Protein AF-X0WQK5-F1 (afdb_monomer_lite)

Organism: NCBI:txid412755

pLDDT: mean 77.38, std 14.04, range [44.78, 95.31]

Secondary structure (DSSP, 8-state):
-TTTSTTSGGG-S-HHHHHHHHHH-TT-PPPPHHHHSTT--HHHHHHHHHHT-SSGGGS-SSHHHHHHHH--S-----HHHHHHHHHHHHHHHHHHHHHHHHHHHHHHHHHHHHHHHHHHHHHTT-----PPPPEEEEEEEETTTTEEEEE-TTT--EEEEE--TT-EEEETTEEE-GGG--TT-EEEEEEEE-TTT--EEEEEEEE------------PPPSSTT--EEEEE---TTS---EEEEE--TT---EETTEE--

Radius of gyration: 52.14 Å; chains: 1; bounding box: 100×57×131 Å

Foldseek 3Di:
DCVQFPPLPVPDDDNVVSVVVLLVDLPRAGPQQPVVDPPDDPLVSVLVSQCRRPDPVSHDPDPVVSVVSNDPDDDPPDVVVVVVVVVVVVVVVVVVVVVVVVVVVVVVVVVVVVVVVVVVVVVVPPPPDPDPFDWAFWADADQVQQWTWGAHPPDRDIDIDRADPPAFEAEVNHTDDSVVDDGGWTWTWDWDQDPVVRDTHIYIYTYDDDDFAADADDQDADPDPFWRKGWGFTDDPDDDTDTDTDTDGPPDQDDDVNDTDD

Sequence (262 aa):
FESLFPGLATFGRDKQIAWMMWQAAADRNLPEMGKFLKGVPDDLAHLIQKLVVKDQPSRYQSAQQALRDLTVGPPLVDPTAEEEEAEAAAARAAATRKRRRLRLVALSAMAFSVILCMAMFFVSRSGKEPSPLPRGVIRKVYPDERKLVVASSRNDRVWEVSLGRHDRFLVNGKSAALCDLQPDDQVVVTRVRDEELGLSIREIRVTRPEIYQGRIKTISRPLQPGRAQSVLTIQKTDQQGRELTVSVPQTARILFNGRRHF

Structure (mmCIF, N/CA/C/O backbone):
data_AF-X0WQK5-F1
#
_entry.id   AF-X0WQK5-F1
#
loop_
_atom_site.group_PDB
_atom_site.id
_atom_site.type_symbol
_atom_site.label_atom_id
_atom_site.label_alt_id
_atom_site.label_comp_id
_atom_site.label_asym_id
_atom_site.label_entity_id
_atom_site.label_seq_id
_atom_site.pdbx_PDB_ins_code
_atom_site.Cartn_x
_atom_site.Cartn_y
_atom_site.Cartn_z
_atom_site.occupancy
_atom_site.B_iso_or_equiv
_atom_site.auth_seq_id
_atom_site.auth_comp_id
_atom_site.auth_asym_id
_atom_site.auth_atom_id
_atom_site.pdbx_PDB_model_num
ATOM 1 N N . PHE A 1 1 ? 58.389 32.360 -58.204 1.00 67.06 1 PHE A N 1
ATOM 2 C CA . PHE A 1 1 ? 57.908 31.641 -57.005 1.00 67.06 1 PHE A CA 1
ATOM 3 C C . PHE A 1 1 ? 57.014 32.551 -56.175 1.00 67.06 1 PHE A C 1
ATOM 5 O O . PHE A 1 1 ? 55.825 32.290 -56.123 1.00 67.06 1 PHE A O 1
ATOM 12 N N . GLU A 1 2 ? 57.513 33.671 -55.647 1.00 68.75 2 GLU A N 1
ATOM 13 C CA . GLU A 1 2 ? 56.685 34.643 -54.901 1.00 68.75 2 GLU A CA 1
ATOM 14 C C . GLU A 1 2 ? 55.533 35.243 -55.731 1.00 68.75 2 GLU A C 1
ATOM 16 O O . GLU A 1 2 ? 54.450 35.467 -55.205 1.00 68.75 2 GLU A O 1
ATOM 21 N N . SER A 1 3 ? 55.717 35.396 -57.048 1.00 71.69 3 SER A N 1
ATOM 22 C CA . SER A 1 3 ? 54.660 35.812 -57.985 1.00 71.69 3 SER A CA 1
ATOM 23 C C . SER A 1 3 ? 53.530 34.792 -58.172 1.00 71.69 3 SER A C 1
ATOM 25 O O . SER A 1 3 ? 52.431 35.166 -58.564 1.00 71.69 3 SER A O 1
ATOM 27 N N . LEU A 1 4 ? 53.796 33.509 -57.916 1.00 70.81 4 LEU A N 1
ATOM 28 C CA . LEU A 1 4 ? 52.827 32.418 -58.065 1.00 70.81 4 LEU A CA 1
ATOM 29 C C . LEU A 1 4 ? 52.111 32.111 -56.744 1.00 70.81 4 LEU A C 1
ATOM 31 O O . LEU A 1 4 ? 51.024 31.550 -56.752 1.00 70.81 4 LEU A O 1
ATOM 35 N N . PHE A 1 5 ? 52.702 32.496 -55.612 1.00 75.44 5 PHE A N 1
ATOM 36 C CA . PHE A 1 5 ? 52.182 32.223 -54.275 1.00 75.44 5 PHE A CA 1
ATOM 37 C C . PHE A 1 5 ? 52.075 33.535 -53.486 1.00 75.44 5 PHE A C 1
ATOM 39 O O . PHE A 1 5 ? 52.911 33.821 -52.622 1.00 75.44 5 PHE A O 1
ATOM 46 N N . PRO A 1 6 ? 51.063 34.371 -53.789 1.00 72.69 6 PRO A N 1
ATOM 47 C CA . PRO A 1 6 ? 50.912 35.669 -53.150 1.00 72.69 6 PRO A CA 1
ATOM 48 C C . PRO A 1 6 ? 50.646 35.503 -51.651 1.00 72.69 6 PRO A C 1
ATOM 50 O O . PRO A 1 6 ? 49.830 34.676 -51.227 1.00 72.69 6 PRO A O 1
ATOM 53 N N . GLY A 1 7 ? 51.334 36.313 -50.845 1.00 71.00 7 GLY A N 1
ATOM 54 C CA . GLY A 1 7 ? 51.257 36.270 -49.383 1.00 71.00 7 GLY A CA 1
ATOM 55 C C . GLY A 1 7 ? 52.190 35.253 -48.717 1.00 71.00 7 GLY A C 1
ATOM 56 O O . GLY A 1 7 ? 52.150 35.112 -47.503 1.00 71.00 7 GLY A O 1
ATOM 57 N N . LEU A 1 8 ? 53.038 34.547 -49.474 1.00 74.44 8 LEU A N 1
ATOM 58 C CA . LEU A 1 8 ? 54.014 33.618 -48.893 1.00 74.44 8 LEU A CA 1
ATOM 59 C C . LEU A 1 8 ? 55.159 34.353 -48.168 1.00 74.44 8 LEU A C 1
ATOM 61 O O . LEU A 1 8 ? 55.603 33.915 -47.112 1.00 74.44 8 LEU A O 1
ATOM 65 N N . ALA A 1 9 ? 55.594 35.501 -48.698 1.00 70.81 9 ALA A N 1
ATOM 66 C CA . ALA A 1 9 ? 56.656 36.329 -48.113 1.00 70.81 9 ALA A CA 1
ATOM 67 C C . ALA A 1 9 ? 56.248 37.024 -46.797 1.00 70.81 9 ALA A C 1
ATOM 69 O O . ALA A 1 9 ? 57.102 37.530 -46.072 1.00 70.81 9 ALA A O 1
ATOM 70 N N . THR A 1 10 ? 54.953 37.044 -46.468 1.00 69.38 10 THR A N 1
ATOM 71 C CA . THR A 1 10 ? 54.421 37.688 -45.259 1.00 69.38 10 THR A CA 1
ATOM 72 C C . THR A 1 10 ? 54.580 36.831 -43.997 1.00 69.38 10 THR A C 1
ATOM 74 O O . THR A 1 10 ? 54.454 37.359 -42.897 1.00 69.38 10 THR A O 1
ATOM 77 N N . PHE A 1 11 ? 54.901 35.537 -44.125 1.00 66.38 11 PHE A N 1
ATOM 78 C CA . PHE A 1 11 ? 54.994 34.584 -43.005 1.00 66.38 11 PHE A CA 1
ATOM 79 C C . PHE A 1 11 ? 56.399 34.465 -42.372 1.00 66.38 11 PHE A C 1
ATOM 81 O O . PHE A 1 11 ? 56.741 33.448 -41.773 1.00 66.38 11 PHE A O 1
ATOM 88 N N . GLY A 1 12 ? 57.207 35.527 -42.434 1.00 64.38 12 GLY A N 1
ATOM 89 C CA . GLY A 1 12 ? 58.504 35.599 -41.753 1.00 64.38 12 GLY A CA 1
ATOM 90 C C . GLY A 1 12 ? 59.671 34.967 -42.525 1.00 64.38 12 GLY A C 1
ATOM 91 O O . GLY A 1 12 ? 59.569 34.628 -43.700 1.00 64.38 12 GLY A O 1
ATOM 92 N N . ARG A 1 13 ? 60.836 34.869 -41.866 1.00 70.81 13 ARG A N 1
ATOM 93 C CA . ARG A 1 13 ? 62.130 34.530 -42.500 1.00 70.81 13 ARG A CA 1
ATOM 94 C C . ARG A 1 13 ? 62.282 33.037 -42.843 1.00 70.81 13 ARG A C 1
ATOM 96 O O . ARG A 1 13 ? 63.151 32.693 -43.643 1.00 70.81 13 ARG A O 1
ATOM 103 N N . ASP A 1 14 ? 61.453 32.171 -42.256 1.00 81.88 14 ASP A N 1
ATOM 104 C CA . ASP A 1 14 ? 61.485 30.720 -42.465 1.00 81.88 14 ASP A CA 1
ATOM 105 C C . ASP A 1 14 ? 60.527 30.289 -43.589 1.00 81.88 14 ASP A C 1
ATOM 107 O O . ASP A 1 14 ? 59.301 30.262 -43.445 1.00 81.88 14 ASP A O 1
ATOM 111 N N . LYS A 1 15 ? 61.119 29.918 -44.727 1.00 79.44 15 LYS A N 1
ATOM 112 C CA . LYS A 1 15 ? 60.399 29.516 -45.941 1.00 79.44 15 LYS A CA 1
ATOM 113 C C . LYS A 1 15 ? 59.621 28.210 -45.771 1.00 79.44 15 LYS A C 1
ATOM 115 O O . LYS A 1 15 ? 58.618 28.025 -46.459 1.00 79.44 15 LYS A O 1
ATOM 120 N N . GLN A 1 16 ? 60.063 27.307 -44.894 1.00 81.25 16 GLN A N 1
ATOM 121 C CA . GLN A 1 16 ? 59.391 26.021 -44.691 1.00 81.25 16 GLN A CA 1
ATOM 122 C C . GLN A 1 16 ? 58.094 26.208 -43.904 1.00 81.25 16 GLN A C 1
ATOM 124 O O . GLN A 1 16 ? 57.050 25.688 -44.299 1.00 81.25 16 GLN A O 1
ATOM 129 N N . ILE A 1 17 ? 58.137 27.014 -42.841 1.00 79.62 17 ILE A N 1
ATOM 130 C CA . ILE A 1 17 ? 56.951 27.345 -42.041 1.00 79.62 17 ILE A CA 1
ATOM 131 C C . ILE A 1 17 ? 55.943 28.132 -42.884 1.00 79.62 17 ILE A C 1
ATOM 133 O O . ILE A 1 17 ? 54.763 27.782 -42.909 1.00 79.62 17 ILE A O 1
ATOM 137 N N . ALA A 1 18 ? 56.411 29.120 -43.653 1.00 82.56 18 ALA A N 1
ATOM 138 C CA . ALA A 1 18 ? 55.569 29.878 -44.576 1.00 82.56 18 ALA A CA 1
ATOM 139 C C . ALA A 1 18 ? 54.840 28.972 -45.585 1.00 82.56 18 ALA A C 1
ATOM 141 O O . ALA A 1 18 ? 53.644 29.140 -45.827 1.00 82.56 18 ALA A O 1
ATOM 142 N N . TRP A 1 19 ? 55.538 27.974 -46.138 1.00 82.81 19 TRP A N 1
ATOM 143 C CA . TRP A 1 19 ? 54.951 27.006 -47.065 1.00 82.81 19 TRP A CA 1
ATOM 144 C C . TRP A 1 19 ? 53.874 26.135 -46.411 1.00 82.81 19 TRP A C 1
ATOM 146 O O . TRP A 1 19 ? 52.793 25.970 -46.979 1.00 82.81 19 TRP A O 1
ATOM 156 N N . MET A 1 20 ? 54.124 25.626 -45.200 1.00 83.38 20 MET A N 1
ATOM 157 C CA . MET A 1 20 ? 53.126 24.849 -44.455 1.00 83.38 20 MET A CA 1
ATOM 158 C C . MET A 1 20 ? 51.878 25.680 -44.138 1.00 83.38 20 MET A C 1
ATOM 160 O O . MET A 1 20 ? 50.758 25.215 -44.346 1.00 83.38 20 MET A O 1
ATOM 164 N N . MET A 1 21 ? 52.058 26.926 -43.692 1.00 82.19 21 MET A N 1
ATOM 165 C CA . MET A 1 21 ? 50.945 27.827 -43.377 1.00 82.19 21 MET A CA 1
ATOM 166 C C . MET A 1 21 ? 50.113 28.170 -44.615 1.00 82.19 21 MET A C 1
ATOM 168 O O . MET A 1 21 ? 48.884 28.157 -44.560 1.00 82.19 21 MET A O 1
ATOM 172 N N . TRP A 1 22 ? 50.765 28.411 -45.753 1.00 84.88 22 TRP A N 1
ATOM 173 C CA . TRP A 1 22 ? 50.078 28.686 -47.014 1.00 84.88 22 TRP A CA 1
ATOM 174 C C . TRP A 1 22 ? 49.259 27.479 -47.505 1.00 84.88 22 TRP A C 1
ATOM 176 O O . TRP A 1 22 ? 48.134 27.633 -47.986 1.00 84.88 22 TRP A O 1
ATOM 186 N N . GLN A 1 23 ? 49.772 26.255 -47.332 1.00 82.31 23 GLN A N 1
ATOM 187 C CA . GLN A 1 23 ? 49.031 25.027 -47.646 1.00 82.31 23 GLN A CA 1
ATOM 188 C C . GLN A 1 23 ? 47.858 24.780 -46.684 1.00 82.31 23 GLN A C 1
ATOM 190 O O . GLN A 1 23 ? 46.813 24.298 -47.119 1.00 82.31 23 GLN A O 1
ATOM 195 N N . ALA A 1 24 ? 47.969 25.178 -45.416 1.00 81.25 24 ALA A N 1
ATOM 196 C CA . ALA A 1 24 ? 46.893 25.035 -44.433 1.00 81.25 24 ALA A CA 1
ATOM 197 C C . ALA A 1 24 ? 45.741 26.044 -44.615 1.00 81.25 24 ALA A C 1
ATOM 199 O O . ALA A 1 24 ? 44.604 25.754 -44.247 1.00 81.25 24 ALA A O 1
ATOM 200 N N . ALA A 1 25 ? 46.008 27.218 -45.190 1.00 83.38 25 ALA A N 1
ATOM 201 C CA . ALA A 1 25 ? 45.010 28.273 -45.350 1.00 83.38 25 ALA A CA 1
ATOM 202 C C . ALA A 1 25 ? 43.914 27.897 -46.373 1.00 83.38 25 ALA A C 1
ATOM 204 O O . ALA A 1 25 ? 44.212 27.575 -47.527 1.00 83.38 25 ALA A O 1
ATOM 205 N N . ALA A 1 26 ? 42.643 27.937 -45.960 1.00 77.81 26 ALA A N 1
ATOM 206 C CA . ALA A 1 26 ? 41.501 27.500 -46.775 1.00 77.81 26 ALA A CA 1
ATOM 207 C C . ALA A 1 26 ? 41.179 28.443 -47.952 1.00 77.81 26 ALA A C 1
ATOM 209 O O . ALA A 1 26 ? 40.639 28.008 -48.963 1.00 77.81 26 ALA A O 1
ATOM 210 N N . ASP A 1 27 ? 41.540 29.722 -47.834 1.00 78.62 27 ASP A N 1
ATOM 211 C CA . ASP A 1 27 ? 41.367 30.770 -48.848 1.00 78.62 27 ASP A CA 1
ATOM 212 C C . ASP A 1 27 ? 42.457 30.745 -49.934 1.00 78.62 27 ASP A C 1
ATOM 214 O O . ASP A 1 27 ? 42.328 31.396 -50.972 1.00 78.62 27 ASP A O 1
ATOM 218 N N . ARG A 1 28 ? 43.549 30.002 -49.711 1.00 81.00 28 ARG A N 1
ATOM 219 C CA . ARG A 1 28 ? 44.701 29.957 -50.617 1.00 81.00 28 ARG A CA 1
ATOM 220 C C . ARG A 1 28 ? 44.606 28.761 -51.548 1.00 81.00 28 ARG A C 1
ATOM 222 O O . ARG A 1 28 ? 44.842 27.628 -51.137 1.00 81.00 28 ARG A O 1
ATOM 229 N N . ASN A 1 29 ? 44.306 29.027 -52.814 1.00 81.19 29 ASN A N 1
ATOM 230 C CA . ASN A 1 29 ? 44.277 28.023 -53.872 1.00 81.19 29 ASN A CA 1
ATOM 231 C C . ASN A 1 29 ? 45.553 28.063 -54.713 1.00 81.19 29 ASN A C 1
ATOM 233 O O . ASN A 1 29 ? 46.213 29.098 -54.824 1.00 81.19 29 ASN A O 1
ATOM 237 N N . LEU A 1 30 ? 45.892 26.920 -55.314 1.00 82.19 30 LEU A N 1
ATOM 238 C CA . LEU A 1 30 ? 46.948 26.864 -56.320 1.00 82.19 30 LEU A CA 1
ATOM 239 C C . LEU A 1 30 ? 46.561 27.729 -57.530 1.00 82.19 30 LEU A C 1
ATOM 241 O O . LEU A 1 30 ? 45.379 27.761 -57.888 1.00 82.19 30 LEU A O 1
ATOM 245 N N . PRO A 1 31 ? 47.533 28.400 -58.173 1.00 80.56 31 PRO A N 1
ATOM 246 C CA . PRO A 1 31 ? 47.313 29.053 -59.458 1.00 80.56 31 PRO A CA 1
ATOM 247 C C . PRO A 1 31 ? 46.749 28.074 -60.485 1.00 80.56 31 PRO A C 1
ATOM 249 O O . PRO A 1 31 ? 47.017 26.875 -60.408 1.00 80.56 31 PRO A O 1
ATOM 252 N N . GLU A 1 32 ? 46.025 28.596 -61.473 1.00 82.81 32 GLU A N 1
ATOM 253 C CA . GLU A 1 32 ? 45.509 27.794 -62.583 1.00 82.81 32 GLU A CA 1
ATOM 254 C C . GLU A 1 32 ? 46.638 27.001 -63.255 1.00 82.81 32 GLU A C 1
ATOM 256 O O . GLU A 1 32 ? 47.612 27.583 -63.745 1.00 82.81 32 GLU A O 1
ATOM 261 N N . MET A 1 33 ? 46.493 25.674 -63.296 1.00 81.56 33 MET A N 1
ATOM 262 C CA . MET A 1 33 ? 47.532 24.763 -63.791 1.00 81.56 33 MET A CA 1
ATOM 263 C C . MET A 1 33 ? 47.996 25.103 -65.214 1.00 81.56 33 MET A C 1
ATOM 265 O O . MET A 1 33 ? 49.194 25.041 -65.483 1.00 81.56 33 MET A O 1
ATOM 269 N N . GLY A 1 34 ? 47.092 25.563 -66.089 1.00 75.56 34 GLY A N 1
ATOM 270 C CA . GLY A 1 34 ? 47.421 25.970 -67.464 1.00 75.56 34 GLY A CA 1
ATOM 271 C C . GLY A 1 34 ? 48.331 27.203 -67.572 1.00 75.56 34 GLY A C 1
ATOM 272 O O . GLY A 1 34 ? 49.030 27.372 -68.565 1.00 75.56 34 GLY A O 1
ATOM 273 N N . LYS A 1 35 ? 48.396 28.056 -66.538 1.00 75.88 35 LYS A N 1
ATOM 274 C CA . LYS A 1 35 ? 49.306 29.219 -66.506 1.00 75.88 35 LYS A CA 1
ATOM 275 C C . LYS A 1 35 ? 50.717 28.857 -66.037 1.00 75.88 35 LYS A C 1
ATOM 277 O O . LYS A 1 35 ? 51.668 29.566 -66.366 1.00 75.88 35 LYS A O 1
ATOM 282 N N . PHE A 1 36 ? 50.862 27.791 -65.248 1.00 74.69 36 PHE A N 1
ATOM 283 C CA . PHE A 1 36 ? 52.141 27.385 -64.653 1.00 74.69 36 PHE A CA 1
ATOM 284 C C . PHE A 1 36 ? 52.820 26.233 -65.407 1.00 74.69 36 PHE A C 1
ATOM 286 O O . PHE A 1 36 ? 54.043 26.242 -65.562 1.00 74.69 36 PHE A O 1
ATOM 293 N N . LEU A 1 37 ? 52.051 25.260 -65.899 1.00 78.25 37 LEU A N 1
ATOM 294 C CA . LEU A 1 37 ? 52.571 24.097 -66.611 1.00 78.25 37 LEU A CA 1
ATOM 295 C C . LEU A 1 37 ? 52.550 24.353 -68.121 1.00 78.25 3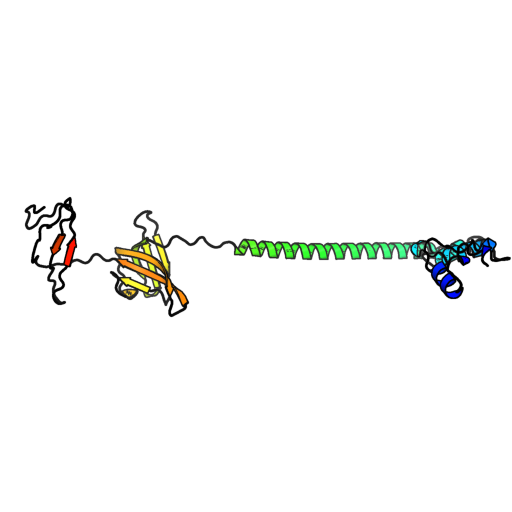7 LEU A C 1
ATOM 297 O O . LEU A 1 37 ? 51.504 24.339 -68.760 1.00 78.25 37 LEU A O 1
ATOM 301 N N . LYS A 1 38 ? 53.727 24.586 -68.708 1.00 78.44 38 LYS A N 1
ATOM 302 C CA . LYS A 1 38 ? 53.866 24.759 -70.160 1.00 78.44 38 LYS A CA 1
ATOM 303 C C . LYS A 1 38 ? 53.791 23.402 -70.864 1.00 78.44 38 LYS A C 1
ATOM 305 O O . LYS A 1 38 ? 54.513 22.486 -70.485 1.00 78.44 38 LYS A O 1
ATOM 310 N N . GLY A 1 39 ? 52.974 23.305 -71.914 1.00 78.94 39 GLY A N 1
ATOM 311 C CA . GLY A 1 39 ? 52.877 22.111 -72.767 1.00 78.94 39 GLY A CA 1
ATOM 312 C C . GLY A 1 39 ? 51.919 21.025 -72.268 1.00 78.94 39 GLY A C 1
ATOM 313 O O . GLY A 1 39 ? 51.924 19.929 -72.818 1.00 78.94 39 GLY A O 1
ATOM 314 N N . VAL A 1 40 ? 51.107 21.314 -71.247 1.00 81.75 40 VAL A N 1
ATOM 315 C CA . VAL A 1 40 ? 50.040 20.414 -70.790 1.00 81.75 40 VAL A CA 1
ATOM 316 C C . VAL A 1 40 ? 48.751 20.739 -71.556 1.00 81.75 40 VAL A C 1
ATOM 318 O O . VAL A 1 40 ? 48.387 21.913 -71.601 1.00 81.75 40 VAL A O 1
ATOM 321 N N . PRO A 1 41 ? 48.070 19.741 -72.148 1.00 84.94 41 PRO A N 1
ATOM 322 C CA . PRO A 1 41 ? 46.743 19.910 -72.738 1.00 84.94 41 PRO A CA 1
ATOM 323 C C . PRO A 1 41 ? 45.725 20.516 -71.754 1.00 84.94 41 PRO A C 1
ATOM 325 O O . PRO A 1 41 ? 45.765 20.228 -70.554 1.00 84.94 41 PRO A O 1
ATOM 328 N N . ASP A 1 42 ? 44.825 21.370 -72.248 1.00 82.38 42 ASP A N 1
ATOM 329 C CA . ASP A 1 42 ? 43.899 22.146 -71.405 1.00 82.38 42 ASP A CA 1
ATOM 330 C C . ASP A 1 42 ? 42.946 21.263 -70.578 1.00 82.38 42 ASP A C 1
ATOM 332 O O . ASP A 1 42 ? 42.619 21.584 -69.433 1.00 82.38 42 ASP A O 1
ATOM 336 N N . ASP A 1 43 ? 42.541 20.120 -71.126 1.00 83.75 43 ASP A N 1
ATOM 337 C CA . ASP A 1 43 ? 41.716 19.093 -70.482 1.00 83.75 43 ASP A CA 1
ATOM 338 C C . ASP A 1 43 ? 42.433 18.441 -69.291 1.00 83.75 43 ASP A C 1
ATOM 340 O O . ASP A 1 43 ? 41.899 18.380 -68.179 1.00 83.75 43 ASP A O 1
ATOM 344 N N . LEU A 1 44 ? 43.690 18.036 -69.480 1.00 85.62 44 LEU A N 1
ATOM 345 C CA . LEU A 1 44 ? 44.516 17.476 -68.418 1.00 85.62 44 LEU A CA 1
ATOM 346 C C . LEU A 1 44 ? 44.817 18.531 -67.345 1.00 85.62 44 LEU A C 1
ATOM 348 O O . LEU A 1 44 ? 44.780 18.227 -66.149 1.00 85.62 44 LEU A O 1
ATOM 352 N N . ALA A 1 45 ? 45.061 19.782 -67.748 1.00 87.31 45 ALA A N 1
ATOM 353 C CA . ALA A 1 45 ? 45.237 20.894 -66.820 1.00 87.31 45 ALA A CA 1
ATOM 354 C C . ALA A 1 45 ? 43.973 21.126 -65.972 1.00 87.31 45 ALA A C 1
ATOM 356 O O . ALA A 1 45 ? 44.079 21.301 -64.754 1.00 87.31 45 ALA A O 1
ATOM 357 N N . HIS A 1 46 ? 42.783 21.065 -66.580 1.00 86.19 46 HIS A N 1
ATOM 358 C CA . HIS A 1 46 ? 41.504 21.184 -65.880 1.00 86.19 46 HIS A CA 1
ATOM 359 C C . HIS A 1 46 ? 41.260 20.020 -64.908 1.00 86.19 46 HIS A C 1
ATOM 361 O O . HIS A 1 46 ? 40.863 20.228 -63.756 1.00 86.19 46 HIS A O 1
ATOM 367 N N . LEU A 1 47 ? 41.557 18.791 -65.334 1.00 89.69 47 LEU A N 1
ATOM 368 C CA . LEU A 1 47 ? 41.424 17.594 -64.508 1.00 89.69 47 LEU A CA 1
ATOM 369 C C . LEU A 1 47 ? 42.326 17.671 -63.273 1.00 89.69 47 LEU A C 1
ATOM 371 O O . LEU A 1 47 ? 41.849 17.498 -62.147 1.00 89.69 47 LEU A O 1
ATOM 375 N N . ILE A 1 48 ? 43.611 17.983 -63.462 1.00 88.44 48 ILE A N 1
ATOM 376 C CA . ILE A 1 48 ? 44.567 18.130 -62.359 1.00 88.44 48 ILE A CA 1
ATOM 377 C C . ILE A 1 48 ? 44.128 19.266 -61.429 1.00 88.44 48 ILE A C 1
ATOM 379 O O . ILE A 1 48 ? 44.130 19.090 -60.210 1.00 88.44 48 ILE A O 1
ATOM 383 N N . GLN A 1 49 ? 43.682 20.402 -61.972 1.00 89.88 49 GLN A N 1
ATOM 384 C CA . GLN A 1 49 ? 43.194 21.525 -61.170 1.00 89.88 49 GLN A CA 1
ATOM 385 C C . GLN A 1 49 ? 42.072 21.099 -60.216 1.00 89.88 49 GLN A C 1
ATOM 387 O O . GLN A 1 49 ? 42.108 21.442 -59.035 1.00 89.88 49 GLN A O 1
ATOM 392 N N . LYS A 1 50 ? 41.103 20.322 -60.711 1.00 89.88 50 LYS A N 1
ATOM 393 C CA . LYS A 1 50 ? 39.947 19.843 -59.941 1.00 89.88 50 LYS A CA 1
ATOM 394 C C . LYS A 1 50 ? 40.311 18.754 -58.927 1.00 89.88 50 LYS A C 1
ATOM 396 O O . LYS A 1 50 ? 39.705 18.689 -57.860 1.00 89.88 50 LYS A O 1
ATOM 401 N N . LEU A 1 51 ? 41.335 17.939 -59.199 1.00 89.75 51 LEU A N 1
ATOM 402 C CA . LEU A 1 51 ? 41.851 16.953 -58.239 1.00 89.75 51 LEU A CA 1
ATOM 403 C C . LEU A 1 51 ? 42.572 17.588 -57.045 1.00 89.75 51 LEU A C 1
ATOM 405 O O . LEU A 1 51 ? 42.506 17.049 -55.939 1.00 89.75 51 LEU A O 1
ATOM 409 N N . VAL A 1 52 ? 43.250 18.718 -57.252 1.00 88.44 52 VAL A N 1
ATOM 410 C CA . VAL A 1 52 ? 44.085 19.361 -56.221 1.00 88.44 52 VAL A CA 1
ATOM 411 C C . VAL A 1 52 ? 43.331 20.472 -55.460 1.00 88.44 52 VAL A C 1
ATOM 413 O O . VAL A 1 52 ? 43.904 21.155 -54.614 1.00 88.44 52 VAL A O 1
ATOM 416 N N . VAL A 1 53 ? 42.021 20.643 -55.686 1.00 90.12 53 VAL A N 1
ATOM 417 C CA . VAL A 1 53 ? 41.187 21.581 -54.906 1.00 90.12 53 VAL A CA 1
ATOM 418 C C . VAL A 1 53 ? 41.234 21.215 -53.422 1.00 90.12 53 VAL A C 1
ATOM 420 O O . VAL A 1 53 ? 41.040 20.059 -53.057 1.00 90.12 53 VAL A O 1
ATOM 423 N N . LYS A 1 54 ? 41.475 22.180 -52.527 1.00 86.19 54 LYS A N 1
ATOM 424 C CA . LYS A 1 54 ? 41.582 21.892 -51.084 1.00 86.19 54 LYS A CA 1
ATOM 425 C C . LYS A 1 54 ? 40.285 21.327 -50.506 1.00 86.19 54 LYS A C 1
ATOM 427 O O . LYS A 1 54 ? 40.334 20.339 -49.777 1.00 86.19 54 LYS A O 1
ATOM 432 N N . ASP A 1 55 ? 39.152 21.894 -50.901 1.00 86.69 55 ASP A N 1
ATOM 433 C CA . ASP A 1 55 ? 37.825 21.423 -50.520 1.00 86.69 55 ASP A CA 1
ATOM 434 C C . ASP A 1 55 ? 37.507 20.052 -51.145 1.00 86.69 55 ASP A C 1
ATOM 436 O O . ASP A 1 55 ? 37.379 19.907 -52.360 1.00 86.69 55 ASP A O 1
ATOM 440 N N . GLN A 1 56 ? 37.408 19.026 -50.299 1.00 86.56 56 GLN A N 1
ATOM 441 C CA . GLN A 1 56 ? 37.208 17.636 -50.709 1.00 86.56 56 GLN A CA 1
ATOM 442 C C . GLN A 1 56 ? 35.905 17.377 -51.496 1.00 86.56 56 GLN A C 1
ATOM 444 O O . GLN A 1 56 ? 35.991 16.684 -52.510 1.00 86.56 56 GLN A O 1
ATOM 449 N N . PRO A 1 57 ? 34.717 17.888 -51.104 1.00 88.88 57 PRO A N 1
ATOM 450 C CA . PRO A 1 57 ? 33.481 17.683 -51.868 1.00 88.88 57 PRO A CA 1
ATOM 451 C C . PRO A 1 57 ? 33.489 18.346 -53.251 1.00 88.88 57 PRO A C 1
ATOM 453 O O . PRO A 1 57 ? 32.732 17.919 -54.120 1.00 88.88 57 PRO A O 1
ATOM 456 N N . SER A 1 58 ? 34.349 19.344 -53.465 1.00 87.06 58 SER A N 1
ATOM 457 C CA . SER A 1 58 ? 34.526 20.006 -54.762 1.00 87.06 58 SER A CA 1
ATOM 458 C C . SER A 1 58 ? 35.415 19.218 -55.741 1.00 87.06 58 SER A C 1
ATOM 460 O O . SER A 1 58 ? 35.514 19.588 -56.913 1.00 87.06 58 SER A O 1
ATOM 462 N N . ARG A 1 59 ? 36.057 18.126 -55.297 1.00 90.75 59 ARG A N 1
ATOM 463 C CA . ARG A 1 59 ? 36.846 17.225 -56.159 1.00 90.75 59 ARG A CA 1
ATOM 464 C C . ARG A 1 59 ? 35.946 16.239 -56.909 1.00 90.75 59 ARG A C 1
ATOM 466 O O . ARG A 1 59 ? 34.756 16.104 -56.631 1.00 90.75 59 ARG A O 1
ATOM 473 N N . TYR A 1 60 ? 36.537 15.494 -57.842 1.00 91.25 60 TYR A N 1
ATOM 474 C CA . TYR A 1 60 ? 35.866 14.355 -58.470 1.00 91.25 60 TYR A CA 1
ATOM 475 C C . TYR A 1 60 ? 35.411 13.330 -57.429 1.00 91.25 60 TYR A C 1
ATOM 477 O O . TYR A 1 60 ? 36.184 12.920 -56.563 1.00 91.25 60 TYR A O 1
ATOM 485 N N . GLN A 1 61 ? 34.160 12.888 -57.547 1.00 87.88 61 GLN A N 1
ATOM 486 C CA . GLN A 1 61 ? 33.579 11.899 -56.634 1.00 87.88 61 GLN A CA 1
ATOM 487 C C . GLN A 1 61 ? 33.927 10.461 -57.036 1.00 87.88 61 GLN A C 1
ATOM 489 O O . GLN A 1 61 ? 33.804 9.543 -56.226 1.00 87.88 61 GLN A O 1
ATOM 494 N N . SER A 1 62 ? 34.359 10.255 -58.282 1.00 89.81 62 SER A N 1
ATOM 495 C CA . SER A 1 62 ? 34.768 8.954 -58.801 1.00 89.81 62 SER A CA 1
ATOM 496 C C . SER A 1 62 ? 35.814 9.081 -59.910 1.00 89.81 62 SER A C 1
ATOM 498 O O . SER A 1 62 ? 35.911 10.110 -60.582 1.00 89.81 62 SER A O 1
ATOM 500 N N . ALA A 1 63 ? 36.582 8.009 -60.126 1.00 86.00 63 ALA A N 1
ATOM 501 C CA . ALA A 1 63 ? 37.565 7.936 -61.208 1.00 86.00 63 ALA A CA 1
ATOM 502 C C . ALA A 1 63 ? 36.900 8.025 -62.593 1.00 86.00 63 ALA A C 1
ATOM 504 O O . ALA A 1 63 ? 37.431 8.670 -63.491 1.00 86.00 63 ALA A O 1
ATOM 505 N N . GLN A 1 64 ? 35.698 7.458 -62.744 1.00 82.88 64 GLN A N 1
ATOM 506 C CA . GLN A 1 64 ? 34.912 7.530 -63.978 1.00 82.88 64 GLN A CA 1
ATOM 507 C C . GLN A 1 64 ? 34.567 8.976 -64.343 1.00 82.88 64 GLN A C 1
ATOM 509 O O . GLN A 1 64 ? 34.593 9.353 -65.509 1.00 82.88 64 GLN A O 1
ATOM 514 N N . GLN A 1 65 ? 34.275 9.815 -63.344 1.00 83.31 65 GLN A N 1
ATOM 515 C CA . GLN A 1 65 ? 34.002 11.229 -63.578 1.00 83.31 65 GLN A CA 1
ATOM 516 C C . GLN A 1 65 ? 35.240 11.971 -64.100 1.00 83.31 65 GLN A C 1
ATOM 518 O O . GLN A 1 65 ? 35.103 12.799 -64.990 1.00 83.31 65 GLN A O 1
ATOM 523 N N . ALA A 1 66 ? 36.432 11.651 -63.588 1.00 87.25 66 ALA A N 1
ATOM 524 C CA . ALA A 1 66 ? 37.679 12.237 -64.074 1.00 87.25 66 ALA A CA 1
ATOM 525 C C . ALA A 1 66 ? 38.013 11.777 -65.503 1.00 87.25 66 ALA A C 1
ATOM 527 O O . ALA A 1 66 ? 38.429 12.586 -66.323 1.00 87.25 66 ALA A O 1
ATOM 528 N N . LEU A 1 67 ? 37.784 10.498 -65.824 1.00 85.12 67 LEU A N 1
ATOM 529 C CA . LEU A 1 67 ? 38.007 9.965 -67.173 1.00 85.12 67 LEU A CA 1
ATOM 530 C C . LEU A 1 67 ? 37.076 10.603 -68.212 1.00 85.12 67 LEU A C 1
ATOM 532 O O . LEU A 1 67 ? 37.517 10.882 -69.322 1.00 85.12 67 LEU A O 1
ATOM 536 N N . ARG A 1 68 ? 35.822 10.908 -67.850 1.00 82.44 68 ARG A N 1
ATOM 537 C CA . ARG A 1 68 ? 34.901 11.645 -68.734 1.00 82.44 68 ARG A CA 1
ATOM 538 C C . ARG A 1 68 ? 35.442 13.023 -69.118 1.00 82.44 68 ARG A C 1
ATOM 540 O O . ARG A 1 68 ? 35.435 13.350 -70.298 1.00 82.44 68 ARG A O 1
ATOM 547 N N . ASP A 1 69 ? 35.969 13.774 -68.151 1.00 81.56 69 ASP A N 1
ATOM 548 C CA . ASP A 1 69 ? 36.528 15.114 -68.393 1.00 81.56 69 ASP A CA 1
ATOM 549 C C . ASP A 1 69 ? 37.856 15.064 -69.194 1.00 81.56 69 ASP A C 1
ATOM 551 O O . ASP A 1 69 ? 38.253 16.073 -69.768 1.00 81.56 69 ASP A O 1
ATOM 555 N N . LEU A 1 70 ? 38.520 13.899 -69.282 1.00 81.94 70 LEU A N 1
ATOM 556 C CA . LEU A 1 70 ? 39.731 13.673 -70.093 1.00 81.94 70 LEU A CA 1
ATOM 557 C C . LEU A 1 70 ? 39.425 13.287 -71.555 1.00 81.94 70 LEU A C 1
ATOM 559 O O . LEU A 1 70 ? 40.290 13.374 -72.420 1.00 81.94 70 LEU A O 1
ATOM 563 N N . THR A 1 71 ? 38.216 12.805 -71.853 1.00 68.19 71 THR A N 1
ATOM 564 C CA . THR A 1 71 ? 37.932 12.140 -73.134 1.00 68.19 71 THR A CA 1
ATOM 565 C C . THR A 1 71 ? 37.310 13.111 -74.137 1.00 68.19 71 THR A C 1
ATOM 567 O O . THR A 1 71 ? 36.117 13.048 -74.420 1.00 68.19 71 THR A O 1
ATOM 570 N N . VAL A 1 72 ? 38.117 14.000 -74.724 1.00 56.66 72 VAL A N 1
ATOM 571 C CA . VAL A 1 72 ? 37.756 14.673 -75.989 1.00 56.66 72 VAL A CA 1
ATOM 572 C C . VAL A 1 72 ? 38.339 13.867 -77.156 1.00 56.66 72 VAL A C 1
ATOM 574 O O . VAL A 1 72 ? 39.283 14.258 -77.833 1.00 56.66 72 VAL A O 1
ATOM 577 N N . GLY A 1 73 ? 37.764 12.685 -77.362 1.00 56.91 73 GLY A N 1
ATOM 578 C CA . GLY A 1 73 ? 37.874 11.841 -78.554 1.00 56.91 73 GLY A CA 1
ATOM 579 C C . GLY A 1 73 ? 36.498 11.203 -78.793 1.00 56.91 73 GLY A C 1
ATOM 580 O O . GLY A 1 73 ? 35.736 11.098 -77.830 1.00 56.91 73 GLY A O 1
ATOM 581 N N . PRO A 1 74 ? 36.111 10.855 -80.036 1.00 44.78 74 PRO A N 1
ATOM 582 C CA . PRO A 1 74 ? 34.719 10.539 -80.366 1.00 44.78 74 PRO A CA 1
ATOM 583 C C . PRO A 1 74 ? 34.172 9.411 -79.473 1.00 44.78 74 PRO A C 1
ATOM 585 O O . PRO A 1 74 ? 34.891 8.443 -79.215 1.00 44.78 74 PRO A O 1
ATOM 588 N N . PRO A 1 75 ? 32.922 9.529 -78.987 1.00 49.59 75 PRO A N 1
ATOM 589 C CA . PRO A 1 75 ? 32.398 8.640 -77.965 1.00 49.59 75 PRO A CA 1
ATOM 590 C C . PRO A 1 75 ? 32.193 7.244 -78.552 1.00 49.59 75 PRO A C 1
ATOM 592 O O . PRO A 1 75 ? 31.370 7.047 -79.446 1.00 49.59 75 PRO A O 1
ATOM 595 N N . LEU A 1 76 ? 32.918 6.262 -78.020 1.00 51.81 76 LEU A N 1
ATOM 596 C CA . LEU A 1 76 ? 32.481 4.873 -78.074 1.00 51.81 76 LEU A CA 1
ATOM 597 C C . LEU A 1 76 ? 31.391 4.732 -77.012 1.00 51.81 76 LEU A C 1
ATOM 599 O O . LEU A 1 76 ? 31.665 4.717 -75.815 1.00 51.81 76 LEU A O 1
ATOM 603 N N . VAL A 1 77 ? 30.141 4.737 -77.466 1.00 50.91 77 VAL A N 1
ATOM 604 C CA . VAL A 1 77 ? 28.977 4.421 -76.638 1.00 50.91 77 VAL A CA 1
ATOM 605 C C . VAL A 1 77 ? 29.070 2.937 -76.289 1.00 50.91 77 VAL A C 1
ATOM 607 O O . VAL A 1 77 ? 28.810 2.095 -77.145 1.00 50.91 77 VAL A O 1
ATOM 610 N N . ASP A 1 78 ? 29.479 2.626 -75.058 1.00 55.25 78 ASP A N 1
ATOM 611 C CA . ASP A 1 78 ? 29.419 1.274 -74.496 1.00 55.25 78 ASP A CA 1
ATOM 612 C C . ASP A 1 78 ? 28.055 1.100 -73.796 1.00 55.25 78 ASP A C 1
ATOM 614 O O . ASP A 1 78 ? 27.846 1.668 -72.719 1.00 55.25 78 ASP A O 1
ATOM 618 N N . PRO A 1 79 ? 27.097 0.350 -74.377 1.00 58.25 79 PRO A N 1
ATOM 619 C CA . PRO A 1 79 ? 25.753 0.183 -73.811 1.00 58.25 79 PRO A CA 1
ATOM 620 C C . PRO A 1 79 ? 25.744 -0.565 -72.464 1.00 58.25 79 PRO A C 1
ATOM 622 O O . PRO A 1 79 ? 24.768 -0.500 -71.724 1.00 58.25 79 PRO A O 1
ATOM 625 N N . THR A 1 80 ? 26.843 -1.228 -72.105 1.00 58.97 80 THR A N 1
ATOM 626 C CA . THR A 1 80 ? 27.025 -1.918 -70.820 1.00 58.97 80 THR A CA 1
ATOM 627 C C . THR A 1 80 ? 27.219 -0.959 -69.643 1.00 58.97 80 THR A C 1
ATOM 629 O O . THR A 1 80 ? 26.814 -1.276 -68.526 1.00 58.97 80 THR A O 1
ATOM 632 N N . ALA A 1 81 ? 27.774 0.238 -69.867 1.00 59.12 81 ALA A N 1
ATOM 633 C CA . ALA A 1 81 ? 28.002 1.210 -68.796 1.00 59.12 81 ALA A CA 1
ATOM 634 C C . ALA A 1 81 ? 26.691 1.825 -68.274 1.00 59.12 81 ALA A C 1
ATOM 636 O O . ALA A 1 81 ? 26.556 2.072 -67.077 1.00 59.12 81 ALA A O 1
ATOM 637 N N . GLU A 1 82 ? 25.703 2.034 -69.149 1.00 61.59 82 GLU A N 1
ATOM 638 C CA . GLU A 1 82 ? 24.387 2.554 -68.758 1.00 61.59 82 GLU A CA 1
ATOM 639 C C . GLU A 1 82 ? 23.577 1.517 -67.965 1.00 61.59 82 GLU A C 1
ATOM 641 O O . GLU A 1 82 ? 22.900 1.869 -66.995 1.00 61.59 82 GLU A O 1
ATOM 646 N N . GLU A 1 83 ? 23.692 0.233 -68.320 1.00 63.50 83 GLU A N 1
ATOM 647 C CA . GLU A 1 83 ? 23.054 -0.873 -67.598 1.00 63.50 83 GLU A CA 1
ATOM 648 C C . GLU A 1 83 ? 23.684 -1.087 -66.211 1.00 63.50 83 GLU A C 1
ATOM 650 O O . GLU A 1 83 ? 22.957 -1.170 -65.216 1.00 63.50 83 GLU A O 1
ATOM 655 N N . GLU A 1 84 ? 25.018 -1.069 -66.102 1.00 65.56 84 GLU A N 1
ATOM 656 C CA . GLU A 1 84 ? 25.717 -1.171 -64.813 1.00 65.56 84 GLU A CA 1
ATOM 657 C C . GLU A 1 84 ? 25.458 0.046 -63.905 1.00 65.56 84 GLU A C 1
ATOM 659 O O . GLU A 1 84 ? 25.276 -0.103 -62.691 1.00 65.56 84 GLU A O 1
ATOM 664 N N . GLU A 1 85 ? 25.391 1.261 -64.462 1.00 66.38 85 GLU A N 1
ATOM 665 C CA . GLU A 1 85 ? 25.040 2.464 -63.701 1.00 66.38 85 GLU A CA 1
ATOM 666 C C . GLU A 1 85 ? 23.575 2.444 -63.238 1.00 66.38 85 GLU A C 1
ATOM 668 O O . GLU A 1 85 ? 23.292 2.817 -62.091 1.00 66.38 85 GLU A O 1
ATOM 673 N N . ALA A 1 86 ? 22.645 1.959 -64.068 1.00 69.88 86 ALA A N 1
ATOM 674 C CA . ALA A 1 86 ? 21.240 1.794 -63.702 1.00 69.88 86 ALA A CA 1
ATOM 675 C C . ALA A 1 86 ? 21.050 0.723 -62.614 1.00 69.88 86 ALA A C 1
ATOM 677 O O . ALA A 1 86 ? 20.310 0.946 -61.647 1.00 69.88 86 ALA A O 1
ATOM 678 N N . GLU A 1 87 ? 21.758 -0.404 -62.707 1.00 71.88 87 GLU A N 1
ATOM 679 C CA . GLU A 1 87 ? 21.704 -1.476 -61.713 1.00 71.88 87 GLU A CA 1
ATOM 680 C C . GLU A 1 87 ? 22.367 -1.053 -60.391 1.00 71.88 87 GLU A C 1
ATOM 682 O O . GLU A 1 87 ? 21.804 -1.251 -59.307 1.00 71.88 87 GLU A O 1
ATOM 687 N N . ALA A 1 88 ? 23.496 -0.339 -60.448 1.00 71.62 88 ALA A N 1
ATOM 688 C CA . ALA A 1 88 ? 24.135 0.246 -59.272 1.00 71.62 88 ALA A CA 1
ATOM 689 C C . ALA A 1 88 ? 23.268 1.343 -58.622 1.00 71.62 88 ALA A C 1
ATOM 691 O O . ALA A 1 88 ? 23.194 1.428 -57.388 1.00 71.62 88 ALA A O 1
ATOM 692 N N . ALA A 1 89 ? 22.574 2.170 -59.410 1.00 72.38 89 ALA A N 1
ATOM 693 C CA . ALA A 1 89 ? 21.630 3.167 -58.908 1.00 72.38 89 ALA A CA 1
ATOM 694 C C . ALA A 1 89 ? 20.401 2.509 -58.259 1.00 72.38 89 ALA A C 1
ATOM 696 O O . ALA A 1 89 ? 19.993 2.917 -57.164 1.00 72.38 89 ALA A O 1
ATOM 697 N N . ALA A 1 90 ? 19.862 1.444 -58.859 1.00 73.44 90 ALA A N 1
ATOM 698 C CA . ALA A 1 90 ? 18.771 0.653 -58.298 1.00 73.44 90 ALA A CA 1
ATOM 699 C C . ALA A 1 90 ? 19.186 -0.048 -56.992 1.00 73.44 90 ALA A C 1
ATOM 701 O O . ALA A 1 90 ? 18.453 0.008 -55.997 1.00 73.44 90 ALA A O 1
ATOM 702 N N . ALA A 1 91 ? 20.395 -0.616 -56.933 1.00 74.75 91 ALA A N 1
ATOM 703 C CA . ALA A 1 91 ? 20.954 -1.229 -55.730 1.00 74.75 91 ALA A CA 1
ATOM 704 C C . ALA A 1 91 ? 21.174 -0.200 -54.605 1.00 74.75 91 ALA A C 1
ATOM 706 O O . ALA A 1 91 ? 20.807 -0.446 -53.448 1.00 74.75 91 ALA A O 1
ATOM 707 N N . ARG A 1 92 ? 21.687 0.998 -54.925 1.00 71.50 92 ARG A N 1
ATOM 708 C CA . ARG A 1 92 ? 21.838 2.114 -53.969 1.00 71.50 92 ARG A CA 1
ATOM 709 C C . ARG A 1 92 ? 20.478 2.636 -53.482 1.00 71.50 92 ARG A C 1
ATOM 711 O O . ARG A 1 92 ? 20.301 2.876 -52.281 1.00 71.50 92 ARG A O 1
ATOM 718 N N . ALA A 1 93 ? 19.483 2.747 -54.362 1.00 72.31 93 ALA A N 1
ATOM 719 C CA . ALA A 1 93 ? 18.115 3.121 -53.998 1.00 72.31 93 ALA A CA 1
ATOM 720 C C . ALA A 1 93 ? 17.442 2.059 -53.104 1.00 72.31 93 ALA A C 1
ATOM 722 O O . ALA A 1 93 ? 16.786 2.392 -52.112 1.00 72.31 93 ALA A O 1
ATOM 723 N N . ALA A 1 94 ? 17.652 0.770 -53.380 1.00 72.31 94 ALA A N 1
ATOM 724 C CA . ALA A 1 94 ? 17.151 -0.320 -52.548 1.00 72.31 94 ALA A CA 1
ATOM 725 C C . ALA A 1 94 ? 17.836 -0.355 -51.169 1.00 72.31 94 ALA A C 1
ATOM 727 O O . ALA A 1 94 ? 17.162 -0.507 -50.145 1.00 72.31 94 ALA A O 1
ATOM 728 N N . ALA A 1 95 ? 19.155 -0.146 -51.107 1.00 73.31 95 ALA A N 1
ATOM 729 C CA . ALA A 1 95 ? 19.915 -0.113 -49.857 1.00 73.31 95 ALA A CA 1
ATOM 730 C C . ALA A 1 95 ? 19.517 1.071 -48.956 1.00 73.31 95 ALA A C 1
ATOM 732 O O . ALA A 1 95 ? 19.354 0.908 -47.742 1.00 73.31 95 ALA A O 1
ATOM 733 N N . THR A 1 96 ? 19.289 2.256 -49.531 1.00 73.69 96 THR A N 1
ATOM 734 C CA . THR A 1 96 ? 18.818 3.431 -48.774 1.00 73.69 96 THR A CA 1
ATOM 735 C C . THR A 1 96 ? 17.388 3.251 -48.261 1.00 73.69 96 THR A C 1
ATOM 737 O O . THR A 1 96 ? 17.115 3.579 -47.103 1.00 73.69 96 THR A O 1
ATOM 740 N N . ARG A 1 97 ? 16.486 2.649 -49.053 1.00 73.00 97 ARG A N 1
ATOM 741 C CA . ARG A 1 97 ? 15.124 2.289 -48.612 1.00 73.00 97 ARG A CA 1
ATOM 742 C C . ARG A 1 97 ? 15.140 1.270 -47.468 1.00 73.00 97 ARG A C 1
ATOM 744 O O . ARG A 1 97 ? 14.428 1.467 -46.483 1.00 73.00 97 ARG A O 1
ATOM 751 N N . LYS A 1 98 ? 15.989 0.235 -47.542 1.00 72.69 98 LYS A N 1
ATOM 752 C CA . LYS A 1 98 ? 16.175 -0.750 -46.457 1.00 72.69 98 LYS A CA 1
ATOM 753 C C . LYS A 1 98 ? 16.673 -0.082 -45.170 1.00 72.69 98 LYS A C 1
ATOM 755 O O . LYS A 1 98 ? 16.080 -0.286 -44.113 1.00 72.69 98 LYS A O 1
ATOM 760 N N . ARG A 1 99 ? 17.684 0.794 -45.256 1.00 71.12 99 ARG A N 1
ATOM 761 C CA . ARG A 1 99 ? 18.205 1.550 -44.097 1.00 71.12 99 ARG A CA 1
ATOM 762 C C . ARG A 1 99 ? 17.155 2.473 -43.468 1.00 71.12 99 ARG A C 1
ATOM 764 O O . ARG A 1 99 ? 17.087 2.559 -42.246 1.00 71.12 99 ARG A O 1
ATOM 771 N N . ARG A 1 100 ? 16.313 3.136 -44.272 1.00 73.88 100 ARG A N 1
ATOM 772 C CA . ARG A 1 100 ? 15.210 3.978 -43.764 1.00 73.88 100 ARG A CA 1
ATOM 773 C C . ARG A 1 100 ? 14.147 3.156 -43.030 1.00 73.88 100 ARG A C 1
ATOM 775 O O . ARG A 1 100 ? 13.726 3.563 -41.953 1.00 73.88 100 ARG A O 1
ATOM 782 N N . ARG A 1 101 ? 13.767 1.987 -43.559 1.00 75.38 101 ARG A N 1
ATOM 783 C CA . ARG A 1 101 ? 12.819 1.074 -42.891 1.00 75.38 101 ARG A CA 1
ATOM 784 C C . ARG A 1 101 ? 13.370 0.542 -41.568 1.00 75.38 101 ARG A C 1
ATOM 786 O O . ARG A 1 101 ? 12.659 0.578 -40.575 1.00 75.38 101 ARG A O 1
ATOM 793 N N . LEU A 1 102 ? 14.644 0.147 -41.527 1.00 78.62 102 LEU A N 1
ATOM 794 C CA . LEU A 1 102 ? 15.313 -0.282 -40.291 1.00 78.62 102 LEU A CA 1
ATOM 795 C C . LEU A 1 102 ? 15.329 0.819 -39.219 1.00 78.62 102 LEU A C 1
ATOM 797 O O . LEU A 1 102 ? 15.041 0.543 -38.059 1.00 78.62 102 LEU A O 1
ATOM 801 N N . ARG A 1 103 ? 15.590 2.077 -39.604 1.00 76.75 103 ARG A N 1
ATOM 802 C CA . ARG A 1 103 ? 15.522 3.220 -38.675 1.00 76.75 103 ARG A CA 1
ATOM 803 C C . ARG A 1 103 ? 14.103 3.475 -38.163 1.00 76.75 103 ARG A C 1
ATOM 805 O O . ARG A 1 103 ? 13.940 3.737 -36.979 1.00 76.75 103 ARG A O 1
ATOM 812 N N . LEU A 1 104 ? 13.090 3.361 -39.024 1.00 81.62 104 LEU A N 1
ATOM 813 C CA . LEU A 1 104 ? 11.677 3.488 -38.640 1.00 81.62 104 LEU A CA 1
ATOM 814 C C . LEU A 1 104 ? 11.239 2.386 -37.666 1.00 81.62 104 LEU A C 1
ATOM 816 O O . LEU A 1 104 ? 10.588 2.684 -36.669 1.00 81.62 104 LEU A O 1
ATOM 820 N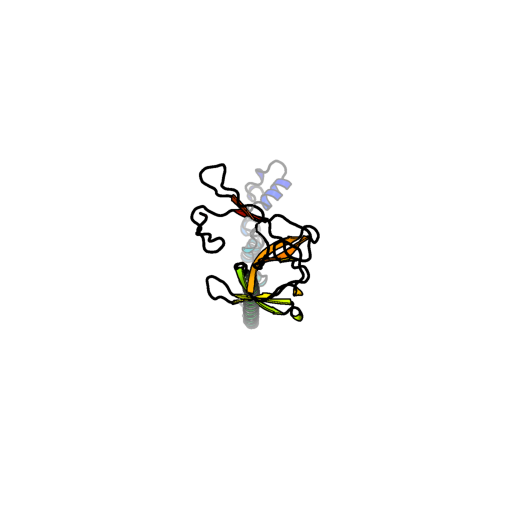 N . VAL A 1 105 ? 11.649 1.137 -37.908 1.00 86.56 105 VAL A N 1
ATOM 821 C CA . VAL A 1 105 ? 11.373 0.015 -36.998 1.00 86.56 105 VAL A CA 1
ATOM 822 C C . VAL A 1 105 ? 12.051 0.239 -35.643 1.00 86.56 105 VAL A C 1
ATOM 824 O O . VAL A 1 105 ? 11.393 0.123 -34.611 1.00 86.56 105 VAL A O 1
ATOM 827 N N . ALA A 1 106 ? 13.324 0.647 -35.623 1.00 81.88 106 ALA A N 1
ATOM 828 C CA . ALA A 1 106 ? 14.035 0.942 -34.377 1.00 81.88 106 ALA A CA 1
ATOM 829 C C . ALA A 1 106 ? 13.386 2.093 -33.580 1.00 81.88 106 ALA A C 1
ATOM 831 O O . ALA A 1 106 ? 13.191 1.971 -32.372 1.00 81.88 106 ALA A O 1
ATOM 832 N N . LEU A 1 107 ? 12.981 3.176 -34.254 1.00 81.12 107 LEU A N 1
ATOM 833 C CA . LEU A 1 107 ? 12.241 4.286 -33.638 1.00 81.12 107 LEU A CA 1
ATOM 834 C C . LEU A 1 107 ? 10.893 3.833 -33.065 1.00 81.12 107 LEU A C 1
ATOM 836 O O . LEU A 1 107 ? 10.538 4.230 -31.956 1.00 81.12 107 LEU A O 1
ATOM 840 N N . SER A 1 108 ? 10.167 2.969 -33.780 1.00 82.75 108 SER A N 1
ATOM 841 C CA . SER A 1 108 ? 8.885 2.441 -33.301 1.00 82.75 108 SER A CA 1
ATOM 842 C C . SER A 1 108 ? 9.038 1.568 -32.050 1.00 82.75 108 SER A C 1
ATOM 844 O O . SER A 1 108 ? 8.261 1.710 -31.107 1.00 82.75 108 SER A O 1
ATOM 846 N N . ALA A 1 109 ? 10.085 0.736 -31.987 1.00 85.50 109 ALA A N 1
ATOM 847 C CA . ALA A 1 109 ? 10.371 -0.101 -30.823 1.00 85.50 109 ALA A CA 1
ATOM 848 C C . ALA A 1 109 ? 10.732 0.739 -29.584 1.00 85.50 109 ALA A C 1
ATOM 850 O O . ALA A 1 109 ? 10.266 0.451 -28.481 1.00 85.50 109 ALA A O 1
ATOM 851 N N . MET A 1 110 ? 11.507 1.814 -29.765 1.00 85.81 110 MET A N 1
ATOM 852 C CA . MET A 1 110 ? 11.896 2.716 -28.676 1.00 85.81 110 MET A CA 1
ATOM 853 C C . MET A 1 110 ? 10.700 3.515 -28.137 1.00 85.81 110 MET A C 1
ATOM 855 O O . MET A 1 110 ? 10.525 3.631 -26.926 1.00 85.81 110 MET A O 1
ATOM 859 N N . ALA A 1 111 ? 9.827 4.009 -29.022 1.00 85.75 111 ALA A N 1
ATOM 860 C CA . ALA A 1 111 ? 8.605 4.703 -28.617 1.00 85.75 111 ALA A CA 1
ATOM 861 C C . ALA A 1 111 ? 7.660 3.780 -27.826 1.00 85.75 111 ALA A C 1
ATOM 863 O O . ALA A 1 111 ? 7.118 4.185 -26.798 1.00 85.75 111 ALA A O 1
ATOM 864 N N . PHE A 1 112 ? 7.514 2.522 -28.255 1.00 89.25 112 PHE A N 1
ATOM 865 C CA . PHE A 1 112 ? 6.686 1.541 -27.553 1.00 89.25 112 PHE A CA 1
ATOM 866 C C . PHE A 1 112 ? 7.227 1.218 -26.151 1.00 89.25 112 PHE A C 1
ATOM 868 O O . PHE A 1 112 ? 6.452 1.134 -25.199 1.00 89.25 112 PHE A O 1
ATOM 875 N N . SER A 1 113 ? 8.553 1.112 -25.986 1.00 86.81 113 SER A N 1
ATOM 876 C CA . SER A 1 113 ? 9.159 0.860 -24.671 1.00 86.81 113 SER A CA 1
ATOM 877 C C . SER A 1 113 ? 8.961 2.036 -23.706 1.00 86.81 113 SER A C 1
ATOM 879 O O . SER A 1 113 ? 8.667 1.820 -22.532 1.00 86.81 113 SER A O 1
ATOM 881 N N . VAL A 1 114 ? 9.065 3.281 -24.187 1.00 90.56 114 VAL A N 1
ATOM 882 C CA . VAL A 1 114 ? 8.834 4.483 -23.366 1.00 90.56 114 VAL A CA 1
ATOM 883 C C . VAL A 1 114 ? 7.370 4.582 -22.934 1.00 90.56 114 VAL A C 1
ATOM 885 O O . VAL A 1 114 ? 7.095 4.866 -21.767 1.00 90.56 114 VAL A O 1
ATOM 888 N N . ILE A 1 115 ? 6.429 4.292 -23.838 1.00 90.31 115 ILE A N 1
ATOM 889 C CA . ILE A 1 115 ? 4.993 4.264 -23.523 1.00 90.31 115 ILE A CA 1
ATOM 890 C C . ILE A 1 115 ? 4.688 3.178 -22.483 1.00 90.31 115 ILE A C 1
ATOM 892 O O . ILE A 1 115 ? 3.963 3.447 -21.527 1.00 90.31 115 ILE A O 1
ATOM 896 N N . LEU A 1 116 ? 5.279 1.984 -22.606 1.00 89.75 116 LEU A N 1
ATOM 897 C CA . LEU A 1 116 ? 5.108 0.903 -21.630 1.00 89.75 116 LEU A CA 1
ATOM 898 C C . LEU A 1 116 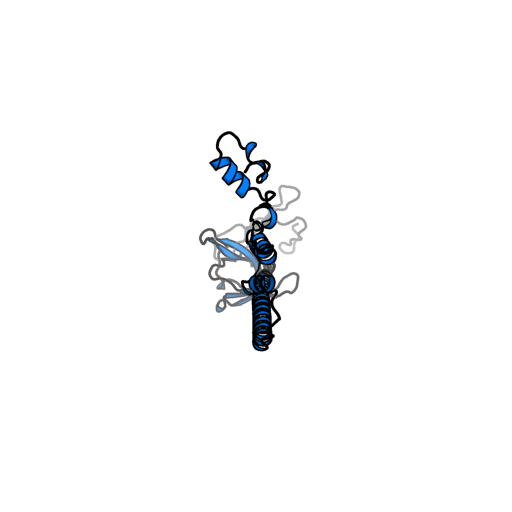? 5.660 1.287 -20.244 1.00 89.75 116 LEU A C 1
ATOM 900 O O . LEU A 1 116 ? 5.000 1.052 -19.231 1.00 89.75 116 LEU A O 1
ATOM 904 N N . CYS A 1 117 ? 6.828 1.934 -20.191 1.00 85.31 117 CYS A N 1
ATOM 905 C CA . CYS A 1 117 ? 7.396 2.455 -18.946 1.00 85.31 117 CYS A CA 1
ATOM 906 C C . CYS A 1 117 ? 6.495 3.522 -18.302 1.00 85.31 117 CYS A C 1
ATOM 908 O O . CYS A 1 117 ? 6.259 3.479 -17.094 1.00 85.31 117 CYS A O 1
ATOM 910 N N . MET A 1 118 ? 5.943 4.451 -19.092 1.00 87.00 118 MET A N 1
ATOM 911 C CA . MET A 1 118 ? 4.985 5.438 -18.578 1.00 87.00 118 MET A CA 1
ATOM 912 C C . MET A 1 118 ? 3.680 4.790 -18.102 1.00 87.00 118 MET A C 1
ATOM 914 O O . MET A 1 118 ? 3.145 5.179 -17.063 1.00 87.00 118 MET A O 1
ATOM 918 N N . ALA A 1 119 ? 3.185 3.774 -18.813 1.00 84.31 119 ALA A N 1
ATOM 919 C CA . ALA A 1 119 ? 1.985 3.040 -18.426 1.00 84.31 119 ALA A CA 1
ATOM 920 C C . ALA A 1 119 ? 2.176 2.317 -17.083 1.00 84.31 119 ALA A C 1
ATOM 922 O O . ALA A 1 119 ? 1.310 2.406 -16.210 1.00 84.31 119 ALA A O 1
ATOM 923 N N . MET A 1 120 ? 3.332 1.680 -16.862 1.00 85.88 120 MET A N 1
ATOM 924 C CA . MET A 1 120 ? 3.649 1.065 -15.567 1.00 85.88 120 MET A CA 1
ATOM 925 C C . MET A 1 120 ? 3.714 2.090 -14.428 1.00 85.88 120 MET A C 1
ATOM 927 O O . MET A 1 120 ? 3.258 1.806 -13.319 1.00 85.88 120 MET A O 1
ATOM 931 N N . PHE A 1 121 ? 4.204 3.301 -14.696 1.00 78.12 121 PHE A N 1
ATOM 932 C CA . PHE A 1 121 ? 4.251 4.367 -13.695 1.00 78.12 121 PHE A CA 1
ATOM 933 C C . PHE A 1 121 ? 2.853 4.846 -13.263 1.00 78.12 121 PHE A C 1
ATOM 935 O O . PHE A 1 121 ? 2.641 5.169 -12.093 1.00 78.12 121 PHE A O 1
ATOM 942 N N . PHE A 1 122 ? 1.881 4.850 -14.180 1.00 70.44 122 PHE A N 1
ATOM 943 C CA . PHE A 1 122 ? 0.498 5.225 -13.870 1.00 70.44 122 PHE A CA 1
ATOM 944 C C . PHE A 1 122 ? -0.308 4.096 -13.217 1.00 70.44 122 PHE A C 1
ATOM 946 O O . PHE A 1 122 ? -1.061 4.361 -12.281 1.00 70.44 122 PHE A O 1
ATOM 953 N N . VAL A 1 123 ? -0.112 2.838 -13.626 1.00 68.44 123 VAL A N 1
ATOM 954 C CA . VAL A 1 123 ? -0.793 1.686 -13.003 1.00 68.44 123 VAL A CA 1
ATOM 955 C C . VAL A 1 123 ? -0.349 1.484 -11.548 1.00 68.44 123 VAL A C 1
ATOM 957 O O . VAL A 1 123 ? -1.169 1.151 -10.694 1.00 68.44 123 VAL A O 1
ATOM 960 N N . SER A 1 124 ? 0.913 1.779 -11.219 1.00 55.44 124 SER A N 1
ATOM 961 C CA . SER A 1 124 ? 1.438 1.634 -9.851 1.00 55.44 124 SER A CA 1
ATOM 962 C C . SER A 1 124 ? 1.006 2.757 -8.887 1.00 55.44 124 SER A C 1
ATOM 964 O O . SER A 1 124 ? 1.200 2.656 -7.677 1.00 55.44 124 SER A O 1
ATOM 966 N N . ARG A 1 125 ? 0.377 3.833 -9.388 1.00 53.06 125 ARG A N 1
ATOM 967 C CA . ARG A 1 125 ? -0.117 4.959 -8.571 1.00 53.06 125 ARG A CA 1
ATOM 968 C C . ARG A 1 125 ? -1.559 4.818 -8.092 1.00 53.06 125 ARG A C 1
ATOM 970 O O . ARG A 1 125 ? -2.051 5.726 -7.423 1.00 53.06 125 ARG A O 1
ATOM 977 N N . SER A 1 126 ? -2.215 3.679 -8.319 1.00 50.12 126 SER A N 1
ATOM 978 C CA . SER A 1 126 ? -3.435 3.327 -7.578 1.00 50.12 126 SER A CA 1
ATOM 979 C C . SER A 1 126 ? -3.085 2.933 -6.134 1.00 50.12 126 SER A C 1
ATOM 981 O O . SER A 1 126 ? -3.301 1.812 -5.674 1.00 50.12 126 SER A O 1
ATOM 983 N N . GLY A 1 127 ? -2.490 3.871 -5.397 1.00 50.66 127 GLY A N 1
ATOM 984 C CA . GLY A 1 127 ? -2.430 3.820 -3.950 1.00 50.66 127 GLY A CA 1
ATOM 985 C C . GLY A 1 127 ? -3.854 3.986 -3.454 1.00 50.66 127 GLY A C 1
ATOM 986 O O . GLY A 1 127 ? -4.363 5.100 -3.403 1.00 50.66 127 GLY A O 1
ATOM 987 N N . LYS A 1 128 ? -4.508 2.860 -3.160 1.00 50.44 128 LYS A N 1
ATOM 988 C CA . LYS A 1 128 ? -5.799 2.796 -2.472 1.00 50.44 128 LYS A CA 1
ATOM 989 C C . LYS A 1 128 ? -5.741 3.799 -1.316 1.00 50.44 128 LYS A C 1
ATOM 991 O O . LYS A 1 128 ? -4.944 3.601 -0.395 1.00 50.44 128 LYS A O 1
ATOM 996 N N . GLU A 1 129 ? -6.523 4.879 -1.398 1.00 49.50 129 GLU A N 1
ATOM 997 C CA . GLU A 1 129 ? -6.679 5.832 -0.296 1.00 49.50 129 GLU A CA 1
ATOM 998 C C . GLU A 1 129 ? -6.853 5.034 1.000 1.00 49.50 129 GLU A C 1
ATOM 1000 O O . GLU A 1 129 ? -7.569 4.020 0.990 1.00 49.50 129 GLU A O 1
ATOM 1005 N N . PRO A 1 130 ? -6.161 5.402 2.094 1.00 54.09 130 PRO A N 1
ATOM 1006 C CA . PRO A 1 130 ? -6.239 4.648 3.329 1.00 54.09 130 PRO A CA 1
ATOM 1007 C C . PRO A 1 130 ? -7.699 4.625 3.772 1.00 54.09 130 PRO A C 1
ATOM 1009 O O . PRO A 1 130 ? -8.227 5.623 4.255 1.00 54.09 130 PRO A O 1
ATOM 1012 N N . SER A 1 131 ? -8.352 3.476 3.559 1.00 63.06 131 SER A N 1
ATOM 1013 C CA . SER A 1 131 ? -9.733 3.254 3.967 1.00 63.06 131 SER A CA 1
ATOM 1014 C C . SER A 1 131 ? -9.874 3.729 5.411 1.00 63.06 131 SER A C 1
ATOM 1016 O O . SER A 1 131 ? -9.048 3.326 6.242 1.00 63.06 131 SER A O 1
ATOM 1018 N N . PRO A 1 132 ? -10.881 4.566 5.724 1.00 71.12 132 PRO A N 1
ATOM 1019 C CA . PRO A 1 132 ? -11.087 5.035 7.082 1.00 71.12 132 PRO A CA 1
ATOM 1020 C C . PRO A 1 132 ? -11.157 3.821 8.003 1.00 71.12 132 PRO A C 1
ATOM 1022 O O . PRO A 1 132 ? -11.827 2.830 7.693 1.00 71.12 132 PRO A O 1
ATOM 1025 N N . LEU A 1 133 ? -10.392 3.870 9.093 1.00 78.44 133 LEU A N 1
ATOM 1026 C CA . LEU A 1 133 ? -10.308 2.738 10.001 1.00 78.44 133 LEU A CA 1
ATOM 1027 C C . LEU A 1 133 ? -11.687 2.496 10.635 1.00 78.44 133 LEU A C 1
ATOM 1029 O O . LEU A 1 133 ? -12.346 3.457 11.049 1.00 78.44 133 LEU A O 1
ATOM 1033 N N . PRO A 1 134 ? -12.145 1.236 10.684 1.00 83.00 134 PRO A N 1
ATOM 1034 C CA . PRO A 1 134 ? -13.500 0.917 11.098 1.00 83.00 134 PRO A CA 1
ATOM 1035 C C . PRO A 1 134 ? -13.729 1.279 12.568 1.00 83.00 134 PRO A C 1
ATOM 1037 O O . PRO A 1 134 ? -12.902 1.011 13.445 1.00 83.00 134 PRO A O 1
ATOM 1040 N N . ARG A 1 135 ? -14.885 1.897 12.822 1.00 90.38 135 ARG A N 1
ATOM 1041 C CA . ARG A 1 135 ? -15.412 2.205 14.156 1.00 90.38 135 ARG A CA 1
ATOM 1042 C C . ARG A 1 135 ? -16.865 1.769 14.205 1.00 90.38 135 ARG A C 1
ATOM 1044 O O . ARG A 1 135 ? -17.647 2.171 13.337 1.00 90.38 135 ARG A O 1
ATOM 1051 N N . GLY A 1 136 ? -17.227 0.968 15.196 1.00 92.81 136 GLY A N 1
ATOM 1052 C CA . GLY A 1 136 ? -18.557 0.381 15.217 1.00 92.81 136 GLY A CA 1
ATOM 1053 C C . GLY A 1 136 ? -18.755 -0.674 16.288 1.00 92.81 136 GLY A C 1
ATOM 1054 O O . GLY A 1 136 ? -18.081 -0.661 17.311 1.00 92.81 136 GLY A O 1
ATOM 1055 N N . VAL A 1 137 ? -19.698 -1.570 16.032 1.00 94.12 137 VAL A N 1
ATOM 1056 C CA . VAL A 1 137 ? -20.075 -2.677 16.908 1.00 94.12 137 VAL A CA 1
ATOM 1057 C C . VAL A 1 137 ? -19.710 -3.993 16.234 1.00 94.12 137 VAL A C 1
ATOM 1059 O O . VAL A 1 137 ? -19.893 -4.153 15.023 1.00 94.12 137 VAL A O 1
ATOM 1062 N N . ILE A 1 138 ? -19.173 -4.932 17.003 1.00 94.44 138 ILE A N 1
ATOM 1063 C CA . ILE A 1 138 ? -18.836 -6.270 16.521 1.00 94.44 138 ILE A CA 1
ATOM 1064 C C . ILE A 1 138 ? -20.134 -7.046 16.281 1.00 94.44 138 ILE A C 1
ATOM 1066 O O . ILE A 1 138 ? -20.886 -7.295 17.213 1.00 94.44 138 ILE A O 1
ATOM 1070 N N . ARG A 1 139 ? -20.408 -7.469 15.042 1.00 94.19 139 ARG A N 1
ATOM 1071 C CA . ARG A 1 139 ? -21.539 -8.374 14.755 1.00 94.19 139 ARG A CA 1
ATOM 1072 C C . ARG A 1 139 ? -21.153 -9.835 14.894 1.00 94.19 139 ARG A C 1
ATOM 1074 O O . ARG A 1 139 ? -21.956 -10.652 15.331 1.00 94.19 139 ARG A O 1
ATOM 1081 N N . LYS A 1 140 ? -19.945 -10.179 14.449 1.00 94.81 140 LYS A N 1
ATOM 1082 C CA . LYS A 1 140 ? -19.469 -11.559 14.446 1.00 94.81 140 LYS A CA 1
ATOM 1083 C C . LYS A 1 140 ? -17.952 -11.607 14.500 1.00 94.81 140 LYS A C 1
ATOM 1085 O O . LYS A 1 140 ? -17.277 -10.790 13.870 1.00 94.81 140 LYS A O 1
ATOM 1090 N N . VAL A 1 141 ? -17.441 -12.584 15.236 1.00 94.19 141 VAL A N 1
ATOM 1091 C CA . VAL A 1 141 ? -16.014 -12.881 15.363 1.00 94.19 141 VAL A CA 1
ATOM 1092 C C . VAL A 1 141 ? -15.785 -14.268 14.777 1.00 94.19 141 VAL A C 1
ATOM 1094 O O . VAL A 1 141 ? -16.526 -15.196 15.094 1.00 94.19 141 VAL A O 1
ATOM 1097 N N . TYR A 1 142 ? -14.775 -14.400 13.922 1.00 95.25 142 TYR A N 1
ATOM 1098 C CA . TYR A 1 142 ? -14.315 -15.674 13.374 1.00 95.25 142 TYR A CA 1
ATOM 1099 C C . TYR A 1 142 ? -12.862 -15.885 13.817 1.00 95.25 142 TYR A C 1
ATOM 1101 O O . TYR A 1 142 ? -11.944 -15.452 13.109 1.00 95.25 142 TYR A O 1
ATOM 1109 N N . PRO A 1 143 ? -12.630 -16.483 15.003 1.00 92.38 143 PRO A N 1
ATOM 1110 C CA . PRO A 1 143 ? -11.285 -16.658 15.548 1.00 92.38 143 PRO A CA 1
ATOM 1111 C C . PRO A 1 143 ? -10.374 -17.474 14.626 1.00 92.38 143 PRO A C 1
ATOM 1113 O O . PRO A 1 143 ? -9.242 -17.060 14.375 1.00 92.38 143 PRO A O 1
ATOM 1116 N N . ASP A 1 144 ? -10.899 -18.561 14.054 1.00 92.31 144 ASP A N 1
ATOM 1117 C CA . ASP A 1 144 ? -10.146 -19.483 13.192 1.00 92.31 144 ASP A CA 1
ATOM 1118 C C . ASP A 1 144 ? -9.681 -18.812 11.893 1.00 92.31 144 ASP A C 1
ATOM 1120 O O . ASP A 1 144 ? -8.535 -18.959 11.472 1.00 92.31 144 ASP A O 1
ATOM 1124 N N . GLU A 1 145 ? -10.546 -17.994 11.288 1.00 93.12 145 GLU A N 1
ATOM 1125 C CA . GLU A 1 145 ? -10.218 -17.227 10.081 1.00 93.12 145 GLU A CA 1
ATOM 1126 C C . GLU A 1 145 ? -9.463 -15.922 10.382 1.00 93.12 145 GLU A C 1
ATOM 1128 O O . GLU A 1 145 ? -9.061 -15.216 9.455 1.00 93.12 145 GLU A O 1
ATOM 1133 N N . ARG A 1 146 ? -9.283 -15.572 11.664 1.00 93.94 146 ARG A N 1
ATOM 1134 C CA . ARG A 1 146 ? -8.776 -14.270 12.129 1.00 93.94 146 ARG A CA 1
ATOM 1135 C C . ARG A 1 146 ? -9.505 -13.098 11.469 1.00 93.94 146 ARG A C 1
ATOM 1137 O O . ARG A 1 146 ? -8.887 -12.159 10.962 1.00 93.94 146 ARG A O 1
ATOM 1144 N N . LYS A 1 147 ? -10.836 -13.147 11.470 1.00 94.06 147 LYS A N 1
ATOM 1145 C CA . LYS A 1 147 ? -11.694 -12.121 10.863 1.00 94.06 147 LYS A CA 1
ATOM 1146 C C . LYS A 1 147 ? -12.715 -11.583 11.843 1.00 94.06 147 LYS A C 1
ATOM 1148 O O . LYS A 1 147 ? -13.196 -12.287 12.731 1.00 94.06 147 LYS A O 1
ATOM 1153 N N . LEU A 1 148 ? -13.086 -10.328 11.628 1.00 93.50 148 LEU A N 1
ATOM 1154 C CA . LEU A 1 148 ? -14.056 -9.635 12.454 1.00 93.50 148 LEU A CA 1
ATOM 1155 C C . LEU A 1 148 ? -15.008 -8.816 11.591 1.00 93.50 148 LEU A C 1
ATOM 1157 O O . LEU A 1 148 ? -14.574 -8.079 10.708 1.00 93.50 148 LEU A O 1
ATOM 1161 N N . VAL A 1 149 ? -16.306 -8.948 11.842 1.00 94.19 149 VAL A N 1
ATOM 1162 C CA . VAL A 1 149 ? -17.344 -8.203 11.125 1.00 94.19 149 VAL A CA 1
ATOM 1163 C C . VAL A 1 149 ? -17.783 -7.036 11.999 1.00 94.19 149 VAL A C 1
ATOM 1165 O O . VAL A 1 149 ? -18.405 -7.241 13.042 1.00 94.19 149 VAL A O 1
ATOM 1168 N N . VAL A 1 150 ? -17.457 -5.815 11.577 1.00 93.69 150 VAL A N 1
ATOM 1169 C CA . VAL A 1 150 ? -17.759 -4.574 12.304 1.00 93.69 150 VAL A CA 1
ATOM 1170 C C . VAL A 1 150 ? -18.854 -3.810 11.577 1.00 93.69 150 VAL A C 1
ATOM 1172 O O . VAL A 1 150 ? -18.678 -3.437 10.422 1.00 93.69 150 VAL A O 1
ATOM 1175 N N . ALA A 1 151 ? -19.962 -3.521 12.250 1.00 92.62 151 ALA A N 1
ATOM 1176 C CA . ALA A 1 151 ? -21.009 -2.650 11.727 1.00 92.62 151 ALA A CA 1
ATOM 1177 C C . ALA A 1 151 ? -20.832 -1.221 12.250 1.00 92.62 151 ALA A C 1
ATOM 1179 O O . ALA A 1 151 ? -20.696 -1.002 13.452 1.00 92.62 151 ALA A O 1
ATOM 1180 N N . SER A 1 152 ? -20.846 -0.234 11.359 1.00 90.94 152 SER A N 1
ATOM 1181 C CA . SER A 1 152 ? -20.809 1.179 11.724 1.00 90.94 152 SER A CA 1
ATOM 1182 C C . SER A 1 152 ? -22.031 1.566 12.540 1.00 90.94 152 SER A C 1
ATOM 1184 O O . SER A 1 152 ? -23.154 1.314 12.119 1.00 90.94 152 SER A O 1
ATOM 1186 N N . SER A 1 153 ? -21.824 2.286 13.642 1.00 79.81 153 SER A N 1
ATOM 1187 C CA . SER A 1 153 ? -22.935 2.887 14.387 1.00 79.81 153 SER A CA 1
ATOM 1188 C C . SER A 1 153 ? -23.540 4.116 13.699 1.00 79.81 153 SER A C 1
ATOM 1190 O O . SER A 1 153 ? -24.621 4.542 14.087 1.00 79.81 153 SER A O 1
ATOM 1192 N N . ARG A 1 154 ? -22.858 4.710 12.704 1.00 81.69 154 ARG A N 1
ATOM 1193 C CA . ARG A 1 154 ? -23.315 5.942 12.031 1.00 81.69 154 ARG A CA 1
ATOM 1194 C C . ARG A 1 154 ? -23.904 5.719 10.641 1.00 81.69 154 ARG A C 1
ATOM 1196 O O . ARG A 1 154 ? -24.870 6.385 10.298 1.00 81.69 154 ARG A O 1
ATOM 1203 N N . ASN A 1 155 ? -23.307 4.833 9.840 1.00 79.44 155 ASN A N 1
ATOM 1204 C CA . ASN A 1 155 ? -23.530 4.825 8.386 1.00 79.44 155 ASN A CA 1
ATOM 1205 C C . ASN A 1 155 ? -24.054 3.484 7.832 1.00 79.44 155 ASN A C 1
ATOM 1207 O O . ASN A 1 155 ? -23.929 3.265 6.632 1.00 79.44 155 ASN A O 1
ATOM 1211 N N . ASP A 1 156 ? -24.525 2.565 8.686 1.00 81.00 156 ASP A N 1
ATOM 1212 C CA . ASP A 1 156 ? -24.972 1.188 8.348 1.00 81.00 156 ASP A CA 1
ATOM 1213 C C . ASP A 1 156 ? -23.987 0.360 7.486 1.00 81.00 156 ASP A C 1
ATOM 1215 O O . ASP A 1 156 ? -24.299 -0.692 6.934 1.00 81.00 156 ASP A O 1
ATOM 1219 N N . ARG A 1 157 ? -22.737 0.819 7.368 1.00 89.00 157 ARG A N 1
ATOM 1220 C CA . ARG A 1 157 ? -21.678 0.108 6.651 1.00 89.00 157 ARG A CA 1
ATOM 1221 C C . ARG A 1 157 ? -21.186 -1.059 7.484 1.00 89.00 157 ARG A C 1
ATOM 1223 O O . ARG A 1 157 ? -20.901 -0.894 8.668 1.00 89.00 157 ARG A O 1
ATOM 1230 N N . VAL A 1 158 ? -20.997 -2.200 6.838 1.00 91.12 158 VAL A N 1
ATOM 1231 C CA . VAL A 1 158 ? -20.379 -3.382 7.437 1.00 91.12 158 VAL A CA 1
ATOM 1232 C C . VAL A 1 158 ? -18.974 -3.551 6.867 1.00 91.12 158 VAL A C 1
ATOM 1234 O O . VAL A 1 158 ? -18.783 -3.534 5.653 1.00 91.12 158 VAL A O 1
ATOM 1237 N N . TRP A 1 159 ? -17.987 -3.693 7.746 1.00 91.81 159 TRP A N 1
ATOM 1238 C CA . TRP A 1 159 ? -16.591 -3.933 7.402 1.00 91.81 159 TRP A CA 1
ATOM 1239 C C . TRP A 1 159 ? -16.181 -5.341 7.802 1.00 91.81 159 TRP A C 1
ATOM 1241 O O . TRP A 1 159 ? -16.344 -5.737 8.955 1.00 91.81 159 TRP A O 1
ATOM 1251 N N . GLU A 1 160 ? -15.575 -6.060 6.866 1.00 92.75 160 GLU A N 1
ATOM 1252 C CA . GLU A 1 160 ? -14.819 -7.271 7.161 1.00 92.75 160 GLU A CA 1
ATOM 1253 C C . GLU A 1 160 ? -13.364 -6.880 7.443 1.00 92.75 160 GLU A C 1
ATOM 1255 O O . GLU A 1 160 ? -12.659 -6.332 6.593 1.00 92.75 160 GLU A O 1
ATOM 1260 N N . VAL A 1 161 ? -12.922 -7.111 8.675 1.00 91.50 161 VAL A N 1
ATOM 1261 C CA . VAL A 1 161 ? -11.586 -6.766 9.151 1.00 91.50 161 VAL A CA 1
ATOM 1262 C C . VAL A 1 161 ? -10.778 -8.048 9.284 1.00 91.50 161 VAL A C 1
ATOM 1264 O O . VAL A 1 161 ? -10.983 -8.823 10.214 1.00 91.50 161 VAL A O 1
ATOM 1267 N N . SER A 1 162 ? -9.842 -8.266 8.362 1.00 92.44 162 SER A N 1
ATOM 1268 C CA . SER A 1 162 ? -8.852 -9.345 8.472 1.00 92.44 162 SER A CA 1
ATOM 1269 C C . SER A 1 162 ? -7.747 -8.949 9.449 1.00 92.44 162 SER A C 1
ATOM 1271 O O . SER A 1 162 ? -7.198 -7.848 9.325 1.00 92.44 162 SER A O 1
ATOM 1273 N N . LEU A 1 163 ? -7.430 -9.826 10.398 1.00 92.19 163 LEU A N 1
ATOM 1274 C CA . LEU A 1 163 ? -6.521 -9.574 11.515 1.00 92.19 163 LEU A CA 1
ATOM 1275 C C . LEU A 1 163 ? -5.189 -10.308 11.319 1.00 92.19 163 LEU A C 1
ATOM 1277 O O . LEU A 1 163 ? -5.144 -11.510 11.048 1.00 92.19 163 LEU A O 1
ATOM 1281 N N . GLY A 1 164 ? -4.090 -9.582 11.491 1.00 90.94 164 GLY A N 1
ATOM 1282 C CA . GLY A 1 164 ? -2.732 -10.110 11.434 1.00 90.94 164 GLY A CA 1
ATOM 1283 C C . GLY A 1 164 ? -2.360 -10.913 12.679 1.00 90.94 164 GLY A C 1
ATOM 1284 O O . GLY A 1 164 ? -3.019 -10.831 13.717 1.00 90.94 164 GLY A O 1
ATOM 1285 N N . ARG A 1 165 ? -1.271 -11.690 12.589 1.00 90.50 165 ARG A N 1
ATOM 1286 C CA . ARG A 1 165 ? -0.731 -12.489 13.709 1.00 90.50 165 ARG A CA 1
ATOM 1287 C C . ARG A 1 165 ? -0.289 -11.648 14.907 1.00 90.50 165 ARG A C 1
ATOM 1289 O O . ARG A 1 165 ? -0.459 -12.098 16.032 1.00 90.50 165 ARG A O 1
ATOM 1296 N N . HIS A 1 166 ? 0.203 -10.444 14.636 1.00 90.88 166 HIS A N 1
ATOM 1297 C CA . HIS A 1 166 ? 0.767 -9.509 15.611 1.00 90.88 166 HIS A CA 1
ATOM 1298 C C . HIS A 1 166 ? -0.187 -8.364 15.979 1.00 90.88 166 HIS A C 1
ATOM 1300 O O . HIS A 1 166 ? 0.232 -7.395 16.603 1.00 90.88 166 HIS A O 1
ATOM 1306 N N . ASP A 1 167 ? -1.455 -8.442 15.566 1.00 92.12 167 ASP A N 1
ATOM 1307 C CA . ASP A 1 167 ? -2.443 -7.437 15.952 1.00 92.12 167 ASP A CA 1
ATOM 1308 C C . ASP A 1 167 ? -2.724 -7.516 17.459 1.00 92.12 167 ASP A C 1
ATOM 1310 O O . ASP A 1 167 ? -2.763 -8.600 18.047 1.00 92.12 167 ASP A O 1
ATOM 1314 N N . ARG A 1 168 ? -2.918 -6.350 18.079 1.00 93.88 168 ARG A N 1
ATOM 1315 C CA . ARG A 1 168 ? -3.094 -6.195 19.525 1.00 93.88 168 ARG A CA 1
ATOM 1316 C C . ARG A 1 168 ? -4.565 -5.984 19.857 1.00 93.88 168 ARG A C 1
ATOM 1318 O O . ARG A 1 168 ? -5.211 -5.131 19.249 1.00 93.88 168 ARG A O 1
ATOM 1325 N N . PHE A 1 169 ? -5.077 -6.703 20.852 1.00 94.88 169 PHE A N 1
ATOM 1326 C CA . PHE A 1 169 ? -6.463 -6.585 21.306 1.00 94.88 169 PHE A CA 1
ATOM 1327 C C . PHE A 1 169 ? -6.505 -6.058 22.737 1.00 94.88 169 PHE A C 1
ATOM 1329 O O . PHE A 1 169 ? -5.770 -6.526 23.607 1.00 94.88 169 PHE A O 1
ATOM 1336 N N . LEU A 1 170 ? -7.360 -5.066 22.971 1.00 95.31 170 LEU A N 1
ATOM 1337 C CA . LEU A 1 170 ? -7.557 -4.454 24.278 1.00 95.31 170 LEU A CA 1
ATOM 1338 C C . LEU A 1 170 ? -9.047 -4.452 24.606 1.00 95.31 170 LEU A C 1
ATOM 1340 O O . LEU A 1 170 ? -9.796 -3.757 23.928 1.00 95.31 170 LEU A O 1
ATOM 1344 N N . VAL A 1 171 ? -9.474 -5.162 25.650 1.00 94.00 171 VAL A N 1
ATOM 1345 C CA . VAL A 1 171 ? -10.858 -5.117 26.155 1.00 94.00 171 VAL A CA 1
ATOM 1346 C C . VAL A 1 171 ? -10.874 -4.289 27.433 1.00 94.00 171 VAL A C 1
ATOM 1348 O O . VAL A 1 171 ? -10.162 -4.597 28.390 1.00 94.00 171 VAL A O 1
ATOM 1351 N N . ASN A 1 172 ? -11.637 -3.195 27.440 1.00 91.44 172 ASN A N 1
ATOM 1352 C CA . ASN A 1 172 ? -11.701 -2.237 28.551 1.00 91.44 172 ASN A CA 1
ATOM 1353 C C . ASN A 1 172 ? -10.305 -1.773 29.024 1.00 91.44 172 ASN A C 1
ATOM 1355 O O . ASN A 1 172 ? -10.047 -1.597 30.213 1.00 91.44 172 ASN A O 1
ATOM 1359 N N . GLY A 1 173 ? -9.379 -1.601 28.072 1.00 88.62 173 GLY A N 1
ATOM 1360 C CA . GLY A 1 173 ? -8.005 -1.150 28.320 1.00 88.62 173 GLY A CA 1
ATOM 1361 C C . GLY A 1 173 ? -7.027 -2.228 28.800 1.00 88.62 173 GLY A C 1
ATOM 1362 O O . GLY A 1 173 ? -5.858 -1.912 29.006 1.00 88.62 173 GLY A O 1
ATOM 1363 N N . LYS A 1 174 ? -7.459 -3.485 28.954 1.00 91.12 174 LYS A N 1
ATOM 1364 C CA . LYS A 1 174 ? -6.593 -4.615 29.328 1.00 91.12 174 LYS A CA 1
ATOM 1365 C C . LYS A 1 174 ? -6.262 -5.471 28.110 1.00 91.12 174 LYS A C 1
ATOM 1367 O O . LYS A 1 174 ? -7.111 -5.637 27.240 1.00 91.12 174 LYS A O 1
ATOM 1372 N N . SER A 1 175 ? -5.046 -6.021 28.071 1.00 93.56 175 SER A N 1
ATOM 1373 C CA . SER A 1 175 ? -4.631 -6.972 27.031 1.00 93.56 175 SER A CA 1
ATOM 1374 C C . SER A 1 175 ? -5.571 -8.175 27.001 1.00 93.56 175 SER A C 1
ATOM 1376 O O . SER A 1 175 ? -5.893 -8.723 28.056 1.00 93.56 175 SER A O 1
ATOM 1378 N N . ALA A 1 176 ? -6.015 -8.549 25.806 1.00 94.00 176 ALA A N 1
ATOM 1379 C CA . ALA A 1 176 ? -6.955 -9.637 25.574 1.00 94.00 176 ALA A CA 1
ATOM 1380 C C . ALA A 1 176 ? -6.544 -10.454 24.341 1.00 94.00 176 ALA A C 1
ATOM 1382 O O . ALA A 1 176 ? -5.727 -10.019 23.524 1.00 94.00 176 ALA A O 1
ATOM 1383 N N . ALA A 1 177 ? -7.124 -11.640 24.192 1.00 93.81 177 ALA A N 1
ATOM 1384 C CA . ALA A 1 177 ? -7.000 -12.465 23.001 1.00 93.81 177 ALA A CA 1
ATOM 1385 C C . ALA A 1 177 ? -8.157 -12.209 22.021 1.00 93.81 177 ALA A C 1
ATOM 1387 O O . ALA A 1 177 ? -9.218 -11.704 22.385 1.00 93.81 177 ALA A O 1
ATOM 1388 N N . LEU A 1 178 ? -7.983 -12.629 20.763 1.00 93.38 178 LEU A N 1
ATOM 1389 C CA . LEU A 1 178 ? -9.053 -12.589 19.757 1.00 93.38 178 LEU A CA 1
ATOM 1390 C C . LEU A 1 178 ? -10.309 -13.355 20.214 1.00 93.38 178 LEU A C 1
ATOM 1392 O O . LEU A 1 178 ? -11.423 -12.934 19.922 1.00 93.38 178 LEU A O 1
ATOM 1396 N N . CYS A 1 179 ? -10.132 -14.453 20.953 1.00 92.94 179 CYS A N 1
ATOM 1397 C CA . CYS A 1 179 ? -11.232 -15.270 21.468 1.00 92.94 179 CYS A CA 1
ATOM 1398 C C . CYS A 1 179 ? -12.039 -14.586 22.585 1.00 92.94 179 CYS A C 1
ATOM 1400 O O . CYS A 1 179 ? -13.159 -15.008 22.854 1.00 92.94 179 CYS A O 1
ATOM 1402 N N . ASP A 1 180 ? -11.503 -13.534 23.214 1.00 92.94 180 ASP A N 1
ATOM 1403 C CA . ASP A 1 180 ? -12.194 -12.797 24.282 1.00 92.94 180 ASP A CA 1
ATOM 1404 C C . ASP A 1 180 ? -13.189 -11.761 23.730 1.00 92.94 180 ASP A C 1
ATOM 1406 O O . ASP A 1 180 ? -14.028 -11.226 24.469 1.00 92.94 180 ASP A O 1
ATOM 1410 N N . LEU A 1 181 ? -13.093 -11.464 22.428 1.00 93.56 181 LEU A N 1
ATOM 1411 C CA . LEU A 1 181 ? -13.988 -10.549 21.732 1.00 93.56 181 LEU A CA 1
ATOM 1412 C C . LEU A 1 181 ? -15.365 -11.179 21.566 1.00 93.56 181 LEU A C 1
ATOM 1414 O O . LEU A 1 181 ? -15.493 -12.318 21.116 1.00 93.56 181 LEU A O 1
ATOM 1418 N N . GLN A 1 182 ? -16.403 -10.413 21.885 1.00 93.38 182 GLN A N 1
ATOM 1419 C CA . GLN A 1 182 ? -17.784 -10.871 21.803 1.00 93.38 182 GLN A CA 1
ATOM 1420 C C . GLN A 1 182 ? -18.569 -10.054 20.772 1.00 93.38 182 GLN A C 1
ATOM 1422 O O . GLN A 1 182 ? -18.198 -8.921 20.452 1.00 93.38 182 GLN A O 1
ATOM 1427 N N . PRO A 1 183 ? -19.659 -10.611 20.220 1.00 93.75 183 PRO A N 1
ATOM 1428 C CA . PRO A 1 183 ? -20.670 -9.804 19.551 1.00 93.75 183 PRO A CA 1
ATOM 1429 C C . PRO A 1 183 ? -21.182 -8.685 20.474 1.00 93.75 183 PRO A C 1
ATOM 1431 O O . PRO A 1 183 ? -21.151 -8.819 21.693 1.00 93.75 183 PRO A O 1
ATOM 1434 N N . ASP A 1 184 ? -21.634 -7.583 19.881 1.00 92.19 184 ASP A N 1
ATOM 1435 C CA . ASP A 1 184 ? -22.145 -6.366 20.533 1.00 92.19 184 ASP A CA 1
ATOM 1436 C C . ASP A 1 184 ? -21.117 -5.496 21.276 1.00 92.19 184 ASP A C 1
ATOM 1438 O O . ASP A 1 184 ? -21.427 -4.389 21.728 1.00 92.19 184 ASP A O 1
ATOM 1442 N N . ASP A 1 185 ? -19.860 -5.922 21.309 1.00 93.88 185 ASP A N 1
ATOM 1443 C CA . ASP A 1 185 ? -18.751 -5.109 21.785 1.00 93.88 185 ASP A CA 1
ATOM 1444 C C . ASP A 1 185 ? -18.537 -3.867 20.888 1.00 93.88 185 ASP A C 1
ATOM 1446 O O . ASP A 1 185 ? -18.597 -3.939 19.655 1.00 93.88 185 ASP A O 1
ATOM 1450 N N . GLN A 1 186 ? -18.241 -2.706 21.486 1.00 93.69 186 GLN A N 1
ATOM 1451 C CA . GLN A 1 186 ? -17.879 -1.507 20.721 1.00 93.69 186 GLN A CA 1
ATOM 1452 C C . GLN A 1 186 ? -16.398 -1.536 20.374 1.00 93.69 186 GLN A C 1
ATOM 1454 O O . GLN A 1 186 ? -15.564 -1.645 21.265 1.00 93.69 186 GLN A O 1
ATOM 1459 N N . VAL A 1 187 ? -16.057 -1.376 19.099 1.00 94.31 187 VAL A N 1
ATOM 1460 C CA . VAL A 1 187 ? -14.687 -1.497 18.605 1.00 94.31 187 VAL A CA 1
ATOM 1461 C C . VAL A 1 187 ? -14.212 -0.247 17.871 1.00 94.31 187 VAL A C 1
ATOM 1463 O O . VAL A 1 187 ? -14.913 0.350 17.046 1.00 94.31 187 VAL A O 1
ATOM 1466 N N . VAL A 1 188 ? -12.966 0.122 18.149 1.00 93.38 188 VAL A N 1
ATOM 1467 C CA . VAL A 1 188 ? -12.200 1.140 17.436 1.00 93.38 188 VAL A CA 1
ATOM 1468 C C . VAL A 1 188 ? -10.900 0.499 16.974 1.00 93.38 188 VAL A C 1
ATOM 1470 O O . VAL A 1 188 ? -10.085 0.075 17.791 1.00 93.38 188 VAL A O 1
ATOM 1473 N N . VAL A 1 189 ? -10.702 0.440 15.659 1.00 92.69 189 VAL A N 1
ATOM 1474 C CA . VAL A 1 189 ? -9.460 -0.070 15.074 1.00 92.69 189 VAL A CA 1
ATOM 1475 C C . VAL A 1 189 ? -8.531 1.104 14.778 1.00 92.69 189 VAL A C 1
ATOM 1477 O O . VAL A 1 189 ? -8.918 2.059 14.104 1.00 92.69 189 VAL A O 1
ATOM 1480 N N . THR A 1 190 ? -7.297 1.039 15.264 1.00 92.31 190 THR A N 1
ATOM 1481 C CA . THR A 1 190 ? -6.224 1.996 14.967 1.00 92.31 190 THR A CA 1
ATOM 1482 C C . THR A 1 190 ? -5.026 1.269 14.354 1.00 92.31 190 THR A C 1
ATOM 1484 O O . THR A 1 190 ? -4.887 0.054 14.481 1.00 92.31 190 THR A O 1
ATOM 1487 N N . ARG A 1 191 ? -4.165 1.992 13.631 1.00 91.62 191 ARG A N 1
ATOM 1488 C CA . ARG A 1 191 ? -2.851 1.481 13.212 1.00 91.62 191 ARG A CA 1
ATOM 1489 C C . ARG A 1 191 ? -1.799 2.085 14.125 1.00 91.62 191 ARG A C 1
ATOM 1491 O O . ARG A 1 191 ? -1.778 3.302 14.290 1.00 91.62 191 ARG A O 1
ATOM 1498 N N . VAL A 1 192 ? -0.954 1.238 14.692 1.00 90.50 192 VAL A N 1
ATOM 1499 C CA . VAL A 1 192 ? 0.122 1.632 15.601 1.00 90.50 192 VAL A CA 1
ATOM 1500 C C . VAL A 1 192 ? 1.403 0.980 15.105 1.00 90.50 192 VAL A C 1
ATOM 1502 O O . VAL A 1 192 ? 1.378 -0.132 14.576 1.00 90.50 192 VAL A O 1
ATOM 1505 N N . ARG A 1 193 ? 2.524 1.688 15.219 1.00 90.62 193 ARG A N 1
ATOM 1506 C CA . ARG A 1 193 ? 3.832 1.094 14.970 1.00 90.62 193 ARG A CA 1
ATOM 1507 C C . ARG A 1 193 ? 4.300 0.443 16.260 1.00 90.62 193 ARG A C 1
ATOM 1509 O O . ARG A 1 193 ? 4.395 1.119 17.276 1.00 90.62 193 ARG A O 1
ATOM 1516 N N . ASP A 1 194 ? 4.530 -0.856 16.207 1.00 87.19 194 ASP A N 1
ATOM 1517 C CA . ASP A 1 194 ? 5.104 -1.596 17.316 1.00 87.19 194 ASP A CA 1
ATOM 1518 C C . ASP A 1 194 ? 6.608 -1.293 17.376 1.00 87.19 194 ASP A C 1
ATOM 1520 O O . ASP A 1 194 ? 7.311 -1.459 16.376 1.00 87.19 194 ASP A O 1
ATOM 1524 N N . GLU A 1 195 ? 7.082 -0.770 18.506 1.00 86.75 195 GLU A N 1
ATOM 1525 C CA . GLU A 1 195 ? 8.485 -0.378 18.691 1.00 86.75 195 GLU A CA 1
ATOM 1526 C C . GLU A 1 195 ? 9.407 -1.589 18.874 1.00 86.75 195 GLU A C 1
ATOM 1528 O O . GLU A 1 195 ? 10.564 -1.529 18.466 1.00 86.75 195 GLU A O 1
ATOM 1533 N N . GLU A 1 196 ? 8.897 -2.702 19.410 1.00 84.56 196 GLU A N 1
ATOM 1534 C CA . GLU A 1 196 ? 9.686 -3.914 19.653 1.00 84.56 196 GLU A CA 1
ATOM 1535 C C . GLU A 1 196 ? 9.932 -4.677 18.349 1.00 84.56 196 GLU A C 1
ATOM 1537 O O . GLU A 1 196 ? 11.040 -5.139 18.081 1.00 84.56 196 GLU A O 1
ATOM 1542 N N . LEU A 1 197 ? 8.900 -4.786 17.508 1.00 82.06 197 LEU A N 1
ATOM 1543 C CA . LEU A 1 197 ? 8.973 -5.507 16.232 1.00 82.06 197 LEU A CA 1
ATOM 1544 C C . LEU A 1 197 ? 9.300 -4.594 15.039 1.00 82.06 197 LEU A C 1
ATOM 1546 O O . LEU A 1 197 ? 9.590 -5.081 13.947 1.00 82.06 197 LEU A O 1
ATOM 1550 N N . GLY A 1 198 ? 9.196 -3.272 15.200 1.00 85.25 198 GLY A N 1
ATOM 1551 C CA . GLY A 1 198 ? 9.351 -2.286 14.124 1.00 85.25 198 GLY A CA 1
ATOM 1552 C C . GLY A 1 198 ? 8.237 -2.312 13.064 1.00 85.25 198 GLY A C 1
ATOM 1553 O O . GLY A 1 198 ? 8.317 -1.581 12.067 1.00 85.25 198 GLY A O 1
ATOM 1554 N N . LEU A 1 199 ? 7.198 -3.131 13.263 1.00 87.38 199 LEU A N 1
ATOM 1555 C CA . LEU A 1 199 ? 6.113 -3.393 12.316 1.00 87.38 199 LEU A CA 1
ATOM 1556 C C . LEU A 1 199 ? 4.918 -2.461 12.546 1.00 87.38 199 LEU A C 1
ATOM 1558 O O . LEU A 1 199 ? 4.599 -2.084 13.668 1.00 87.38 199 LEU A O 1
ATOM 1562 N N . SER A 1 200 ? 4.204 -2.118 11.473 1.00 88.19 200 SER A N 1
ATOM 1563 C CA . SER A 1 200 ? 2.891 -1.470 11.592 1.00 88.19 200 SER A CA 1
ATOM 1564 C C . SER A 1 200 ? 1.817 -2.528 11.839 1.00 88.19 200 SER A C 1
ATOM 1566 O O . SER A 1 200 ? 1.497 -3.301 10.937 1.00 88.19 200 SER A O 1
ATOM 1568 N N . ILE A 1 201 ? 1.259 -2.544 13.047 1.00 91.94 201 ILE A N 1
ATOM 1569 C CA . ILE A 1 201 ? 0.215 -3.477 13.485 1.00 91.94 201 ILE A CA 1
ATOM 1570 C C . ILE A 1 201 ? -1.120 -2.751 13.654 1.00 91.94 201 ILE A C 1
ATOM 1572 O O . ILE A 1 201 ? -1.186 -1.514 13.681 1.00 91.94 201 ILE A O 1
ATOM 1576 N N . ARG A 1 202 ? -2.215 -3.507 13.758 1.00 92.06 202 ARG A N 1
ATOM 1577 C CA . ARG A 1 202 ? -3.502 -2.940 14.167 1.00 92.06 202 ARG A CA 1
ATOM 1578 C C . ARG A 1 202 ? -3.672 -3.097 15.668 1.00 92.06 202 ARG A C 1
ATOM 1580 O O . ARG A 1 202 ? -3.414 -4.162 16.222 1.00 92.06 202 ARG A O 1
ATOM 1587 N N . GLU A 1 203 ? -4.143 -2.037 16.307 1.00 94.19 203 GLU A N 1
ATOM 1588 C CA . GLU A 1 203 ? -4.598 -2.068 17.689 1.00 94.19 203 GLU A CA 1
ATOM 1589 C C . GLU A 1 203 ? -6.128 -1.994 17.689 1.00 94.19 203 GLU A C 1
ATOM 1591 O O . GLU A 1 203 ? -6.734 -1.055 17.168 1.00 94.19 203 GLU A O 1
ATOM 1596 N N . ILE A 1 204 ? -6.759 -3.034 18.221 1.00 94.69 204 ILE A N 1
ATOM 1597 C CA . ILE A 1 204 ? -8.203 -3.201 18.284 1.00 94.69 204 ILE A CA 1
ATOM 1598 C C . ILE A 1 204 ? -8.617 -2.897 19.720 1.00 94.69 204 ILE A C 1
ATOM 1600 O O . ILE A 1 204 ? -8.443 -3.721 20.620 1.00 94.69 204 ILE A O 1
ATOM 1604 N N . ARG A 1 205 ? -9.150 -1.692 19.939 1.00 95.06 205 ARG A N 1
ATOM 1605 C CA . ARG A 1 205 ? -9.673 -1.269 21.241 1.00 95.06 205 ARG A CA 1
ATOM 1606 C C . ARG A 1 205 ? -11.151 -1.574 21.316 1.00 95.06 205 ARG A C 1
ATOM 1608 O O . ARG A 1 205 ? -11.927 -1.089 20.495 1.00 95.06 205 ARG A O 1
ATOM 1615 N N . VAL A 1 206 ? -11.510 -2.356 22.316 1.00 95.19 206 VAL A N 1
ATOM 1616 C CA . VAL A 1 206 ? -12.851 -2.853 22.544 1.00 95.19 206 VAL A CA 1
ATOM 1617 C C . VAL A 1 206 ? -13.358 -2.365 23.889 1.00 95.19 206 VAL A C 1
ATOM 1619 O O . VAL A 1 206 ? -12.667 -2.468 24.902 1.00 95.19 206 VAL A O 1
ATOM 1622 N N . THR A 1 207 ? -14.573 -1.835 23.888 1.00 93.38 207 THR A N 1
ATOM 1623 C CA . THR A 1 207 ? -15.267 -1.369 25.082 1.00 93.38 207 THR A CA 1
ATOM 1624 C C . THR A 1 207 ? -16.522 -2.204 25.274 1.00 93.38 207 THR A C 1
ATOM 1626 O O . THR A 1 207 ? -17.416 -2.196 24.423 1.00 93.38 207 THR A O 1
ATOM 1629 N N . ARG A 1 208 ? -16.594 -2.897 26.411 1.00 89.94 2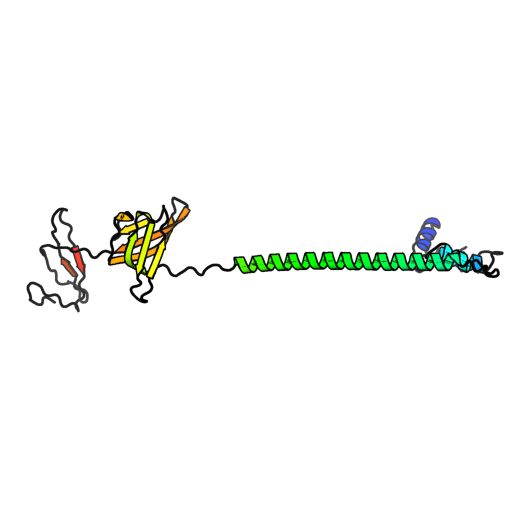08 ARG A N 1
ATOM 1630 C CA . ARG A 1 208 ? -17.746 -3.689 26.838 1.00 89.94 208 ARG A CA 1
ATOM 1631 C C . ARG A 1 208 ? -18.408 -3.024 28.045 1.00 89.94 208 ARG A C 1
ATOM 1633 O O . ARG A 1 208 ? -17.701 -2.728 29.013 1.00 89.94 208 ARG A O 1
ATOM 1640 N N . PRO A 1 209 ? -19.737 -2.815 28.038 1.00 82.12 209 PRO A N 1
ATOM 1641 C CA . PRO A 1 209 ? -20.455 -2.355 29.220 1.00 82.12 209 PRO A CA 1
ATOM 1642 C C . PRO A 1 209 ? -20.273 -3.342 30.379 1.00 82.12 209 PRO A C 1
ATOM 1644 O O . PRO A 1 209 ? -20.627 -4.515 30.273 1.00 82.12 209 PRO A O 1
ATOM 1647 N N . GLU A 1 210 ? -19.728 -2.874 31.498 1.00 79.62 210 GLU A N 1
ATOM 1648 C CA . GLU A 1 210 ? -19.560 -3.689 32.700 1.00 79.62 210 GLU A CA 1
ATOM 1649 C C . GLU A 1 210 ? -20.751 -3.486 33.642 1.00 79.62 210 GLU A C 1
ATOM 1651 O O . GLU A 1 210 ? -21.058 -2.368 34.060 1.00 79.62 210 GLU A O 1
ATOM 1656 N N . ILE A 1 211 ? -21.437 -4.582 33.984 1.00 72.94 211 ILE A N 1
ATOM 1657 C CA . ILE A 1 211 ? -22.566 -4.557 34.919 1.00 72.94 211 ILE A CA 1
ATOM 1658 C C . ILE A 1 211 ? -22.061 -4.825 36.335 1.00 72.94 211 ILE A C 1
ATOM 1660 O O . ILE A 1 211 ? -21.890 -5.968 36.787 1.00 72.94 211 ILE A O 1
ATOM 1664 N N . TYR A 1 212 ? -21.885 -3.734 37.061 1.00 68.81 212 TYR A N 1
ATOM 1665 C CA . TYR A 1 212 ? -21.574 -3.743 38.476 1.00 68.81 212 TYR A CA 1
ATOM 1666 C C . TYR A 1 212 ? -22.855 -3.848 39.313 1.00 68.81 212 TYR A C 1
ATOM 1668 O O . TYR A 1 212 ? -23.837 -3.153 39.067 1.00 68.81 212 TYR A O 1
ATOM 1676 N N . GLN A 1 213 ? -22.848 -4.723 40.316 1.00 67.00 213 GLN A N 1
ATOM 1677 C CA . GLN A 1 213 ? -23.897 -4.812 41.333 1.00 67.00 213 GLN A CA 1
ATOM 1678 C C . GLN A 1 213 ? -23.220 -4.685 42.689 1.00 67.00 213 GLN A C 1
ATOM 1680 O O . GLN A 1 213 ? -22.178 -5.298 42.896 1.00 67.00 213 GLN A O 1
ATOM 1685 N N . GLY A 1 214 ? -23.785 -3.891 43.592 1.00 67.94 214 GLY A N 1
ATOM 1686 C CA . GLY A 1 214 ? -23.242 -3.718 44.932 1.00 67.94 214 GLY A CA 1
ATOM 1687 C C . GLY A 1 214 ? -24.086 -2.789 45.789 1.00 67.94 214 GLY A C 1
ATOM 1688 O O . GLY A 1 214 ? -25.116 -2.279 45.349 1.00 67.94 214 GLY A O 1
ATOM 1689 N N . ARG A 1 215 ? -23.651 -2.583 47.033 1.00 65.69 215 ARG A N 1
ATOM 1690 C CA . ARG A 1 215 ? -24.292 -1.662 47.979 1.00 65.69 215 ARG A CA 1
ATOM 1691 C C . ARG A 1 215 ? -23.570 -0.325 47.993 1.00 65.69 215 ARG A C 1
ATOM 1693 O O . ARG A 1 215 ? -22.370 -0.300 48.225 1.00 65.69 215 ARG A O 1
ATOM 1700 N N . ILE A 1 216 ? -24.312 0.765 47.822 1.00 67.62 216 ILE A N 1
ATOM 1701 C CA . ILE A 1 216 ? -23.784 2.131 47.907 1.00 67.62 216 ILE A CA 1
ATOM 1702 C C . ILE A 1 216 ? -23.347 2.410 49.350 1.00 67.62 216 ILE A C 1
ATOM 1704 O O . ILE A 1 216 ? -24.172 2.349 50.259 1.00 67.62 216 ILE A O 1
ATOM 1708 N N . LYS A 1 217 ? -22.062 2.714 49.558 1.00 66.88 217 LYS A N 1
ATOM 1709 C CA . LYS A 1 217 ? -21.495 3.009 50.888 1.00 66.88 217 LYS A CA 1
ATOM 1710 C C . LYS A 1 217 ? -21.752 4.450 51.331 1.00 66.88 217 LYS A C 1
ATOM 1712 O O . LYS A 1 217 ? -22.203 4.669 52.449 1.00 66.88 217 LYS A O 1
ATOM 1717 N N . THR A 1 218 ? -21.505 5.418 50.449 1.00 65.50 218 THR A N 1
ATOM 1718 C CA . THR A 1 218 ? -21.621 6.849 50.761 1.00 65.50 218 THR A CA 1
ATOM 1719 C C . THR A 1 218 ? -22.147 7.605 49.545 1.00 65.50 218 THR A C 1
ATOM 1721 O O . THR A 1 218 ? -21.810 7.276 48.418 1.00 65.50 218 THR A O 1
ATOM 1724 N N . ILE A 1 219 ? -22.964 8.639 49.745 1.00 65.25 219 ILE A N 1
ATOM 1725 C CA . ILE A 1 219 ? -23.316 9.600 48.692 1.00 65.25 219 ILE A CA 1
ATOM 1726 C C . ILE A 1 219 ? -22.885 10.972 49.199 1.00 65.25 219 ILE A C 1
ATOM 1728 O O . ILE A 1 219 ? -23.546 11.560 50.053 1.00 65.25 219 ILE A O 1
ATOM 1732 N N . SER A 1 220 ? -21.758 11.473 48.701 1.00 60.06 220 SER A N 1
ATOM 1733 C CA . SER A 1 220 ? -21.279 12.809 49.053 1.00 60.06 220 SER A CA 1
ATOM 1734 C C . SER A 1 220 ? -21.948 13.852 48.160 1.00 60.06 220 SER A C 1
ATOM 1736 O O . SER A 1 220 ? -22.009 13.699 46.942 1.00 60.06 220 SER A O 1
ATOM 1738 N N . ARG A 1 221 ? -22.459 14.935 48.754 1.00 55.72 221 ARG A N 1
ATOM 1739 C CA . ARG A 1 221 ? -22.804 16.146 47.997 1.00 55.72 221 ARG A CA 1
ATOM 1740 C C . ARG A 1 221 ? -21.521 16.938 47.736 1.00 55.72 221 ARG A C 1
ATOM 1742 O O . ARG A 1 221 ? -20.618 16.908 48.571 1.00 55.72 221 ARG A O 1
ATOM 1749 N N . PRO A 1 222 ? -21.404 17.624 46.594 1.00 54.59 222 PRO A N 1
ATOM 1750 C CA . PRO A 1 222 ? -20.179 18.338 46.281 1.00 54.59 222 PRO A CA 1
ATOM 1751 C C . PRO A 1 222 ? -19.930 19.496 47.249 1.00 54.59 222 PRO A C 1
ATOM 1753 O O . PRO A 1 222 ? -20.844 20.256 47.557 1.00 54.59 222 PRO A O 1
ATOM 1756 N N . LEU A 1 223 ? -18.669 19.658 47.661 1.00 49.78 223 LEU A N 1
ATOM 1757 C CA . LEU A 1 223 ? -18.177 20.856 48.352 1.00 49.78 223 LEU A CA 1
ATOM 1758 C C . LEU A 1 223 ? -18.020 22.068 47.405 1.00 49.78 223 LEU A C 1
ATOM 1760 O O . LEU A 1 223 ? -17.781 23.172 47.880 1.00 49.78 223 LEU A O 1
ATOM 1764 N N . GLN A 1 224 ? -18.138 21.887 46.080 1.00 49.12 224 GLN A N 1
ATOM 1765 C CA . GLN A 1 224 ? -17.937 22.941 45.075 1.00 49.12 224 GLN A CA 1
ATOM 1766 C C . GLN A 1 224 ? -19.177 23.145 44.182 1.00 49.12 224 GLN A C 1
ATOM 1768 O O . GLN A 1 224 ? -19.766 22.162 43.713 1.00 49.12 224 GLN A O 1
ATOM 1773 N N . PRO A 1 225 ? -19.570 24.400 43.888 1.00 48.34 225 PRO A N 1
ATOM 1774 C CA . PRO A 1 225 ? -20.648 24.687 42.947 1.00 48.34 225 PRO A CA 1
ATOM 1775 C C . PRO A 1 225 ? -20.256 24.236 41.528 1.00 48.34 225 PRO A C 1
ATOM 1777 O O . PRO A 1 225 ? -19.232 24.650 40.994 1.00 48.34 225 PRO A O 1
ATOM 1780 N N . GLY A 1 226 ? -21.070 23.367 40.914 1.00 53.56 226 GLY A N 1
ATOM 1781 C CA . GLY A 1 226 ? -20.982 23.018 39.486 1.00 53.56 226 GLY A CA 1
ATOM 1782 C C . GLY A 1 226 ? -20.596 21.574 39.138 1.00 53.56 226 GLY A C 1
ATOM 1783 O O . GLY A 1 226 ? -20.769 21.173 37.989 1.00 53.56 226 GLY A O 1
ATOM 1784 N N . ARG A 1 227 ? -20.125 20.747 40.084 1.00 49.84 227 ARG A N 1
ATOM 1785 C CA . ARG A 1 227 ? -19.829 19.319 39.828 1.00 49.84 227 ARG A CA 1
ATOM 1786 C C . ARG A 1 227 ? -20.212 18.451 41.019 1.00 49.84 227 ARG A C 1
ATOM 1788 O O . ARG A 1 227 ? -19.466 18.395 41.984 1.00 49.84 227 ARG A O 1
ATOM 1795 N N . ALA A 1 228 ? -21.348 17.756 40.952 1.00 52.03 228 ALA A N 1
ATOM 1796 C CA . ALA A 1 228 ? -21.672 16.718 41.928 1.00 52.03 228 ALA A CA 1
ATOM 1797 C C . ALA A 1 228 ? -20.786 15.481 41.695 1.00 52.03 228 ALA A C 1
ATOM 1799 O O . ALA A 1 228 ? -20.752 14.922 40.604 1.00 52.03 228 ALA A O 1
ATOM 1800 N N . GLN A 1 229 ? -20.036 15.055 42.711 1.00 53.66 229 GLN A N 1
ATOM 1801 C CA . GLN A 1 229 ? -19.294 13.793 42.678 1.00 53.66 229 GLN A CA 1
ATOM 1802 C C . GLN A 1 229 ? -20.002 12.809 43.606 1.00 53.66 229 GLN A C 1
ATOM 1804 O O . GLN A 1 229 ? -20.059 13.046 44.807 1.00 53.66 229 GLN A O 1
ATOM 1809 N N . SER A 1 230 ? -20.560 11.725 43.060 1.00 53.78 230 SER A N 1
ATOM 1810 C CA . SER A 1 230 ? -21.149 10.648 43.864 1.00 53.78 230 SER A CA 1
ATOM 1811 C C . SER A 1 230 ? -20.144 9.499 43.962 1.00 53.78 230 SER A C 1
ATOM 1813 O O . SER A 1 230 ? -19.797 8.870 42.967 1.00 53.78 230 SER A O 1
ATOM 1815 N N . VAL A 1 231 ? -19.634 9.210 45.156 1.00 52.97 231 VAL A N 1
ATOM 1816 C CA . VAL A 1 231 ? -18.685 8.100 45.345 1.00 52.97 231 VAL A CA 1
ATOM 1817 C C . VAL A 1 231 ? -19.469 6.805 45.564 1.00 52.97 231 VAL A C 1
ATOM 1819 O O . VAL A 1 231 ? -19.889 6.523 46.677 1.00 52.97 231 VAL A O 1
ATOM 1822 N N . LEU A 1 232 ? -19.693 6.002 44.521 1.00 54.31 232 LEU A N 1
ATOM 1823 C CA . LEU A 1 232 ? -20.371 4.711 44.662 1.00 54.31 232 LEU A CA 1
ATOM 1824 C C . LEU A 1 232 ? -19.356 3.597 44.947 1.00 54.31 232 LEU A C 1
ATOM 1826 O O . LEU A 1 232 ? -18.823 2.972 44.039 1.00 54.31 232 LEU A O 1
ATOM 1830 N N . THR A 1 233 ? -19.118 3.243 46.206 1.00 53.25 233 THR A N 1
ATOM 1831 C CA . THR A 1 233 ? -18.426 1.971 46.471 1.00 53.25 233 THR A CA 1
ATOM 1832 C C . THR A 1 233 ? -19.330 0.819 46.030 1.00 53.25 233 THR A C 1
ATOM 1834 O O . THR A 1 233 ? -20.408 0.656 46.585 1.00 53.25 233 THR A O 1
ATOM 1837 N N . ILE A 1 234 ? -18.920 0.032 45.033 1.00 54.25 234 ILE A N 1
ATOM 1838 C CA . ILE A 1 234 ? -19.655 -1.148 44.566 1.00 54.25 234 ILE A CA 1
ATOM 1839 C C . ILE A 1 234 ? -18.921 -2.383 45.084 1.00 54.25 234 ILE A C 1
ATOM 1841 O O . ILE A 1 234 ? -17.816 -2.686 44.652 1.00 54.25 234 ILE A O 1
ATOM 1845 N N . GLN A 1 235 ? -19.544 -3.122 45.998 1.00 48.09 235 GLN A N 1
ATOM 1846 C CA . GLN A 1 235 ? -19.094 -4.470 46.344 1.00 48.09 235 GLN A CA 1
ATOM 1847 C C . GLN A 1 235 ? -19.753 -5.485 45.407 1.00 48.09 235 GLN A C 1
ATOM 1849 O O . GLN A 1 235 ? -20.948 -5.733 45.561 1.00 48.09 235 GLN A O 1
ATOM 1854 N N . LYS A 1 236 ? -18.991 -6.093 44.487 1.00 50.12 236 LYS A N 1
ATOM 1855 C CA . LYS A 1 236 ? -19.410 -7.329 43.808 1.00 50.12 236 LYS A CA 1
ATOM 1856 C C . LYS A 1 236 ? -18.464 -8.480 44.139 1.00 50.12 236 LYS A C 1
ATOM 1858 O O . LYS A 1 236 ? -17.259 -8.303 44.279 1.00 50.12 236 LYS A O 1
ATOM 1863 N N . THR A 1 237 ? -19.098 -9.632 44.287 1.00 48.53 237 THR A N 1
ATOM 1864 C CA . THR A 1 237 ? -18.610 -10.978 44.566 1.00 48.53 237 THR A CA 1
ATOM 1865 C C . THR A 1 237 ? -17.344 -11.330 43.773 1.00 48.53 237 THR A C 1
ATOM 1867 O O . THR A 1 237 ? -17.291 -11.096 42.570 1.00 48.53 237 THR A O 1
ATOM 1870 N N . ASP A 1 238 ? -16.376 -11.930 44.469 1.00 51.84 238 ASP A N 1
ATOM 1871 C CA . ASP A 1 238 ? -15.157 -12.605 43.981 1.00 51.84 238 ASP A CA 1
ATOM 1872 C C . ASP A 1 238 ? -13.850 -11.797 43.831 1.00 51.84 238 ASP A C 1
ATOM 1874 O O . ASP A 1 238 ? -12.778 -12.389 43.867 1.00 51.84 238 ASP A O 1
ATOM 1878 N N . GLN A 1 239 ? -13.852 -10.457 43.797 1.00 47.50 239 GLN A N 1
ATOM 1879 C CA . GLN A 1 239 ? -12.592 -9.698 43.931 1.00 47.50 239 GLN A CA 1
ATOM 1880 C C . GLN A 1 239 ? -12.713 -8.529 44.909 1.00 47.50 239 GLN A C 1
ATOM 1882 O O . GLN A 1 239 ? -13.617 -7.702 44.835 1.00 47.50 239 GLN A O 1
ATOM 1887 N N . GLN A 1 240 ? -11.783 -8.497 45.863 1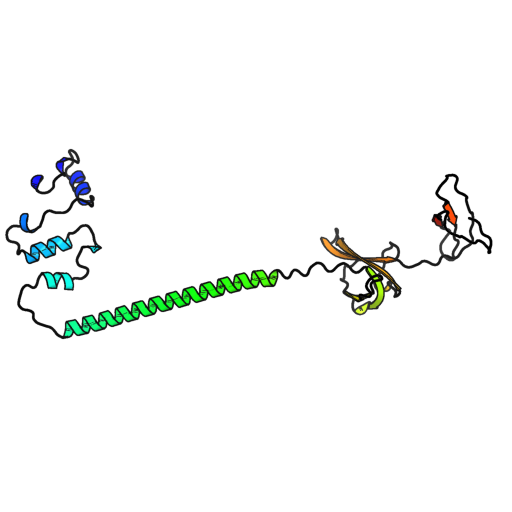.00 48.41 240 GLN A N 1
ATOM 1888 C CA . GLN A 1 240 ? -11.720 -7.573 46.992 1.00 48.41 240 GLN A CA 1
ATOM 1889 C C . GLN A 1 240 ? -11.952 -6.097 46.593 1.00 48.41 240 GLN A C 1
ATOM 1891 O O . GLN A 1 240 ? -11.112 -5.457 45.967 1.00 48.41 240 GLN A O 1
ATOM 1896 N N . GLY A 1 241 ? -13.102 -5.553 47.007 1.00 50.75 241 GLY A N 1
ATOM 1897 C CA . GLY A 1 241 ? -13.282 -4.192 47.533 1.00 50.75 241 GLY A CA 1
ATOM 1898 C C . GLY A 1 241 ? -12.630 -3.001 46.816 1.00 50.75 241 GLY A C 1
ATOM 1899 O O . GLY A 1 241 ? -11.963 -2.213 47.480 1.00 50.75 241 GLY A O 1
ATOM 1900 N N . ARG A 1 242 ? -12.857 -2.796 45.512 1.00 58.47 242 ARG A N 1
ATOM 1901 C CA . ARG A 1 242 ? -12.494 -1.525 44.848 1.00 58.47 242 ARG A CA 1
ATOM 1902 C C . ARG A 1 242 ? -13.623 -0.492 44.952 1.00 58.47 242 ARG A C 1
ATOM 1904 O O . ARG A 1 242 ? -14.771 -0.783 44.630 1.00 58.47 242 ARG A O 1
ATOM 1911 N N . GLU A 1 243 ? -13.302 0.725 45.395 1.00 61.34 243 GLU A N 1
ATOM 1912 C CA . GLU A 1 243 ? -14.246 1.852 45.407 1.00 61.34 243 GLU A CA 1
ATOM 1913 C C . GLU A 1 243 ? -14.379 2.441 43.987 1.00 61.34 243 GLU A C 1
ATOM 1915 O O . GLU A 1 243 ? -13.370 2.733 43.345 1.00 61.34 243 GLU A O 1
ATOM 1920 N N . LEU A 1 244 ? -15.611 2.599 43.476 1.00 63.59 244 LEU A N 1
ATOM 1921 C CA . LEU A 1 244 ? -15.876 3.170 42.151 1.00 63.59 244 LEU A CA 1
ATOM 1922 C C . LEU A 1 244 ? -16.400 4.607 42.291 1.00 63.59 244 LEU A C 1
ATOM 1924 O O . LEU A 1 244 ? -17.554 4.859 42.627 1.00 63.59 244 LEU A O 1
ATOM 1928 N N . THR A 1 245 ? -15.567 5.592 41.985 1.00 64.69 245 THR A N 1
ATOM 1929 C CA . THR A 1 245 ? -16.028 6.986 41.979 1.00 64.69 245 THR A CA 1
ATOM 1930 C C . THR A 1 245 ? -16.761 7.287 40.674 1.00 64.69 245 THR A C 1
ATOM 1932 O O . THR A 1 245 ? -16.147 7.311 39.609 1.00 64.69 245 THR A O 1
ATOM 1935 N N . VAL A 1 246 ? -18.070 7.551 40.745 1.00 67.50 246 VAL A N 1
ATOM 1936 C CA . VAL A 1 246 ? -18.893 7.890 39.575 1.00 67.50 246 VAL A CA 1
ATOM 1937 C C . VAL A 1 246 ? -19.223 9.381 39.607 1.00 67.50 246 VAL A C 1
ATOM 1939 O O . VAL A 1 246 ? -19.979 9.873 40.444 1.00 67.50 246 VAL A O 1
ATOM 1942 N N . SER A 1 247 ? -18.663 10.139 38.669 1.00 65.81 247 SER A N 1
ATOM 1943 C CA . SER A 1 247 ? -19.022 11.552 38.525 1.00 65.81 247 SER A CA 1
ATOM 1944 C C . SER A 1 247 ? -20.383 11.675 37.849 1.00 65.81 247 SER A C 1
ATOM 1946 O O . SER A 1 247 ? -20.566 11.197 36.731 1.00 65.81 247 SER A O 1
ATOM 1948 N N . VAL A 1 248 ? -21.332 12.323 38.524 1.00 67.25 248 VAL A N 1
ATOM 1949 C CA . VAL A 1 248 ? -22.701 12.493 38.031 1.00 67.25 248 VAL A CA 1
ATOM 1950 C C . VAL A 1 248 ? -22.951 13.983 37.775 1.00 67.25 248 VAL A C 1
ATOM 1952 O O . VAL A 1 248 ? -22.846 14.785 38.701 1.00 67.25 248 VAL A O 1
ATOM 1955 N N . PRO A 1 249 ? -23.312 14.397 36.550 1.00 64.25 249 PRO A N 1
ATOM 1956 C CA . PRO A 1 249 ? -23.674 15.786 36.287 1.00 64.25 249 PRO A CA 1
ATOM 1957 C C . PRO A 1 249 ? -24.957 16.177 37.040 1.00 64.25 249 PRO A C 1
ATOM 1959 O O . PRO A 1 249 ? -25.878 15.376 37.158 1.00 64.25 249 PRO A O 1
ATOM 1962 N N . GLN A 1 250 ? -25.054 17.428 37.509 1.00 62.91 250 GLN A N 1
ATOM 1963 C CA . GLN A 1 250 ? -26.210 17.918 38.290 1.00 62.91 250 GLN A CA 1
ATOM 1964 C C . GLN A 1 250 ? -27.551 17.826 37.542 1.00 62.91 250 GLN A C 1
ATOM 1966 O O . GLN A 1 250 ? -28.612 17.830 38.155 1.00 62.91 250 GLN A O 1
ATOM 1971 N N . THR A 1 251 ? -27.512 17.743 36.214 1.00 66.06 251 THR A N 1
ATOM 1972 C CA . THR A 1 251 ? -28.695 17.598 35.361 1.00 66.06 251 THR A CA 1
ATOM 1973 C C . THR A 1 251 ? -29.239 16.168 35.313 1.00 66.06 251 THR A C 1
ATOM 1975 O O . THR A 1 251 ? -30.354 15.960 34.833 1.00 66.06 251 THR A O 1
ATOM 1978 N N . ALA A 1 252 ? -28.484 15.171 35.787 1.00 67.25 252 ALA A N 1
ATOM 1979 C CA . ALA A 1 252 ? -28.906 13.778 35.745 1.00 67.25 252 ALA A CA 1
ATOM 1980 C C . ALA A 1 252 ? -29.969 13.492 36.814 1.00 67.25 252 ALA A C 1
ATOM 1982 O O . ALA A 1 252 ? -29.750 13.667 38.011 1.00 67.25 252 ALA A O 1
ATOM 1983 N N . ARG A 1 253 ? -31.126 12.985 36.375 1.00 68.25 253 ARG A N 1
ATOM 1984 C CA . ARG A 1 253 ? -32.205 12.540 37.264 1.00 68.25 253 ARG A CA 1
ATOM 1985 C C . ARG A 1 253 ? -31.859 11.173 37.849 1.00 68.25 253 ARG A C 1
ATOM 1987 O O . ARG A 1 253 ? -32.241 10.149 37.288 1.00 68.25 253 ARG A O 1
ATOM 1994 N N . ILE A 1 254 ? -31.133 11.155 38.964 1.00 69.12 254 ILE A N 1
ATOM 1995 C CA . ILE A 1 254 ? -30.859 9.911 39.692 1.00 69.12 254 ILE A CA 1
ATOM 1996 C C . ILE A 1 254 ? -31.940 9.664 40.743 1.00 69.12 254 ILE A C 1
ATOM 1998 O O . ILE A 1 254 ? -32.236 10.515 41.587 1.00 69.12 254 ILE A O 1
ATOM 2002 N N . LEU A 1 255 ? -32.502 8.458 40.691 1.00 72.38 255 LEU A N 1
ATOM 2003 C CA . LEU A 1 255 ? -33.435 7.929 41.675 1.00 72.38 255 LEU A CA 1
ATOM 2004 C C . LEU A 1 255 ? -32.699 6.915 42.553 1.00 72.38 255 LEU A C 1
ATOM 2006 O O . LEU A 1 255 ? -32.1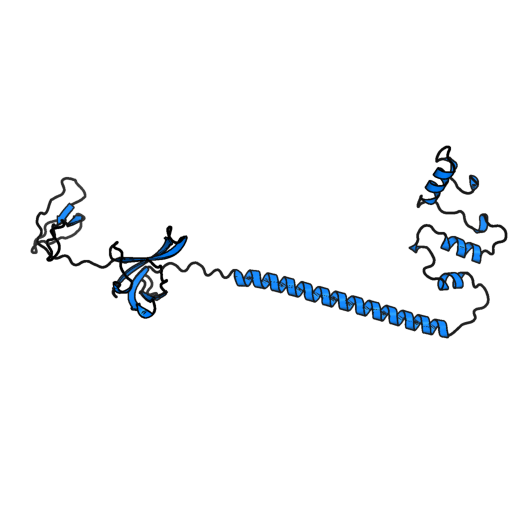63 5.933 42.044 1.00 72.38 255 LEU A O 1
ATOM 2010 N N . PHE A 1 256 ? -32.717 7.119 43.868 1.00 68.69 256 PHE A N 1
ATOM 2011 C CA . PHE A 1 256 ? -32.305 6.104 44.837 1.00 68.69 256 PHE A CA 1
ATOM 2012 C C . PHE A 1 256 ? -33.543 5.619 45.581 1.00 68.69 256 PHE A C 1
ATOM 2014 O O . PHE A 1 256 ? -34.252 6.417 46.194 1.00 68.69 256 PHE A O 1
ATOM 2021 N N . ASN A 1 257 ? -33.832 4.317 45.504 1.00 70.56 257 ASN A N 1
ATOM 2022 C CA . ASN A 1 257 ? -35.022 3.706 46.114 1.00 70.56 257 ASN A CA 1
ATOM 2023 C C . ASN A 1 257 ? -36.330 4.438 45.743 1.00 70.56 257 ASN A C 1
ATOM 2025 O O . ASN A 1 257 ? -37.173 4.704 46.596 1.00 70.56 257 ASN A O 1
ATOM 2029 N N . GLY A 1 258 ? -36.461 4.846 44.476 1.00 72.00 258 GLY A N 1
ATOM 2030 C CA . GLY A 1 258 ? -37.627 5.585 43.978 1.00 72.00 258 GLY A CA 1
ATOM 2031 C C . GLY A 1 258 ? -37.723 7.047 44.435 1.00 72.00 258 GLY A C 1
ATOM 2032 O O . GLY A 1 258 ? -38.650 7.742 44.031 1.00 72.00 258 GLY A O 1
ATOM 2033 N N . ARG A 1 259 ? -36.771 7.548 45.236 1.00 67.44 259 ARG A N 1
ATOM 2034 C CA . ARG A 1 259 ? -36.718 8.948 45.677 1.00 67.44 259 ARG A CA 1
ATOM 2035 C C . ARG A 1 259 ? -35.656 9.721 44.906 1.00 67.44 259 ARG A C 1
ATOM 2037 O O . ARG A 1 259 ? -34.538 9.249 44.696 1.00 67.44 259 ARG A O 1
ATOM 2044 N N . ARG A 1 260 ? -36.015 10.936 44.495 1.00 64.81 260 ARG A N 1
ATOM 2045 C CA . ARG A 1 260 ? -35.110 11.865 43.820 1.00 64.81 260 ARG A CA 1
ATOM 2046 C C . ARG A 1 260 ? -34.102 12.417 44.823 1.00 64.81 260 ARG A C 1
ATOM 2048 O O . ARG A 1 260 ? -34.496 12.927 45.867 1.00 64.81 260 ARG A O 1
ATOM 2055 N N . HIS A 1 261 ? -32.819 12.309 44.499 1.00 60.50 261 HIS A N 1
ATOM 2056 C CA . HIS A 1 261 ? -31.740 12.700 45.414 1.00 60.50 261 HIS A CA 1
ATOM 2057 C C . HIS A 1 261 ? -30.865 13.849 44.883 1.00 60.50 261 HIS A C 1
ATOM 2059 O O . HIS A 1 261 ? -30.098 14.429 45.657 1.00 60.50 261 HIS A O 1
ATOM 2065 N N . PHE A 1 262 ? -31.039 14.191 43.598 1.00 56.84 262 PHE A N 1
ATOM 2066 C CA . PHE A 1 262 ? -30.467 15.329 42.873 1.00 56.84 262 PHE A CA 1
ATOM 2067 C C . PHE A 1 262 ? -31.540 15.957 41.969 1.00 56.84 262 PHE A C 1
ATOM 2069 O O . PHE A 1 262 ? -32.351 15.196 41.388 1.00 56.84 262 PHE A O 1
#